Protein AF-A0A9J6QS23-F1 (afdb_monomer)

Organism: NCBI:txid2839743

Nearest PDB structures (foldseek):
  8exq-assembly1_B  TM=5.812E-01  e=2.682E-05  Staphylococcus aureus
  8ext-assembly1_A  TM=5.933E-01  e=2.752E-04  Staphylococcus aureus
  8exs-assembly1_A  TM=5.656E-01  e=2.663E-03  Staphylococcus aureus

pLDDT: mean 78.43, std 12.6, range [36.84, 95.31]

Foldseek 3Di:
DPLVVLVVVLLVVVVVVVVVVVVVVVCVVVPPDDDPPPPPVQPAPPDDPVVVVVVLVVVLVCLCVPPNPVSNVVSVVLVVVLVVVLVVQVVVLVVCVVVCVVPDPVVVSVVSVCVSVSVCVRVSNVVDPPPPDPDDDDDPPVNVVVVVVVVVVVVCCVVVVLVVQLVVVVCVQVVQKAADPPPVLVVLLVVLCVVSVPDFDAGEIEGQVDDAWDWADDDSVGIYIYDYPDDDDPVRSNVSSNVRVSCVSRVVRVVVSD

Mean predicted aligned error: 11.47 Å

Structure (mmCIF, N/CA/C/O backbone):
data_AF-A0A9J6QS23-F1
#
_entry.id   AF-A0A9J6QS23-F1
#
loop_
_atom_site.group_PDB
_atom_site.id
_atom_site.type_symbol
_atom_site.label_atom_id
_atom_site.label_alt_id
_atom_site.label_comp_id
_atom_site.label_asym_id
_atom_site.label_entity_id
_atom_site.label_seq_id
_atom_site.pdbx_PDB_ins_code
_atom_site.Cartn_x
_atom_site.Cartn_y
_atom_site.Cartn_z
_atom_site.occupancy
_atom_site.B_iso_or_equiv
_atom_site.auth_seq_id
_atom_site.auth_comp_id
_atom_site.auth_asym_id
_atom_site.auth_atom_id
_atom_site.pdbx_PDB_model_num
ATOM 1 N N . MET A 1 1 ? 35.403 -11.563 -9.222 1.00 52.84 1 MET A N 1
ATOM 2 C CA . MET A 1 1 ? 34.277 -12.441 -9.614 1.00 52.84 1 MET A CA 1
ATOM 3 C C . MET A 1 1 ? 33.795 -11.960 -10.972 1.00 52.84 1 MET A C 1
ATOM 5 O O . MET A 1 1 ? 33.586 -10.762 -11.104 1.00 52.84 1 MET A O 1
ATOM 9 N N . THR A 1 2 ? 33.721 -12.812 -11.997 1.00 69.56 2 THR A N 1
ATOM 10 C CA . THR A 1 2 ? 33.213 -12.387 -13.316 1.00 69.56 2 THR A CA 1
ATOM 11 C C . THR A 1 2 ? 31.760 -11.920 -13.178 1.00 69.56 2 THR A C 1
ATOM 13 O O . THR A 1 2 ? 31.035 -12.447 -12.331 1.00 69.56 2 THR A O 1
ATOM 16 N N . MET A 1 3 ? 31.318 -10.947 -13.988 1.00 64.69 3 MET A N 1
ATOM 17 C CA . MET A 1 3 ? 29.934 -10.436 -13.957 1.00 64.69 3 MET A CA 1
ATOM 18 C C . MET A 1 3 ? 28.918 -11.583 -13.994 1.00 64.69 3 MET A C 1
ATOM 20 O O . MET A 1 3 ? 27.982 -11.607 -13.202 1.00 64.69 3 MET A O 1
ATOM 24 N N . MET A 1 4 ? 29.175 -12.610 -14.810 1.00 67.06 4 MET A N 1
ATOM 25 C CA . MET A 1 4 ? 28.355 -13.821 -14.889 1.00 67.06 4 MET A CA 1
ATOM 26 C C . MET A 1 4 ? 28.306 -14.621 -13.575 1.00 67.06 4 MET A C 1
ATOM 28 O O . MET A 1 4 ? 27.232 -15.062 -13.174 1.00 67.06 4 MET A O 1
ATOM 32 N N . GLY A 1 5 ? 29.428 -14.754 -12.859 1.00 73.69 5 GLY A N 1
ATOM 33 C CA . GLY A 1 5 ? 29.467 -15.400 -11.543 1.00 73.69 5 GLY A CA 1
ATOM 34 C C . GLY A 1 5 ? 28.663 -14.641 -10.482 1.00 73.69 5 GLY A C 1
ATOM 35 O O . GLY A 1 5 ? 27.974 -15.258 -9.675 1.00 73.69 5 GLY A O 1
ATOM 36 N N . LEU A 1 6 ? 28.679 -13.303 -10.524 1.00 73.62 6 LEU A N 1
ATOM 37 C CA . LEU A 1 6 ? 27.859 -12.464 -9.642 1.00 73.62 6 LEU A CA 1
ATOM 38 C C . LEU A 1 6 ? 26.364 -12.576 -9.968 1.00 73.62 6 LEU A C 1
ATOM 40 O O . LEU A 1 6 ? 25.553 -12.633 -9.045 1.00 73.62 6 LEU A O 1
ATOM 44 N N . ARG A 1 7 ? 25.995 -12.680 -11.255 1.00 69.75 7 ARG A N 1
ATOM 45 C CA . ARG A 1 7 ? 24.605 -12.936 -11.668 1.00 69.75 7 ARG A CA 1
ATOM 46 C C . ARG A 1 7 ? 24.102 -14.263 -11.107 1.00 69.75 7 ARG A C 1
ATOM 48 O O . ARG A 1 7 ? 23.101 -14.277 -10.402 1.00 69.75 7 ARG A O 1
ATOM 55 N N . ILE A 1 8 ? 24.837 -15.349 -11.355 1.00 77.50 8 ILE A N 1
ATOM 56 C CA . ILE A 1 8 ? 24.471 -16.693 -10.886 1.00 77.50 8 ILE A CA 1
ATOM 57 C C . ILE A 1 8 ? 24.364 -16.721 -9.360 1.00 77.50 8 ILE A C 1
ATOM 59 O O . ILE A 1 8 ? 23.386 -17.245 -8.832 1.00 77.50 8 ILE A O 1
ATOM 63 N N . PHE A 1 9 ? 25.325 -16.117 -8.653 1.00 83.19 9 PHE A N 1
ATOM 64 C CA . PHE A 1 9 ? 25.289 -16.028 -7.196 1.00 83.19 9 PHE A CA 1
ATOM 65 C C . PHE A 1 9 ? 23.999 -15.367 -6.697 1.00 83.19 9 PHE A C 1
ATOM 67 O O . PHE A 1 9 ? 23.289 -15.964 -5.890 1.00 83.19 9 PHE A O 1
ATOM 74 N N . TRP A 1 10 ? 23.660 -14.175 -7.201 1.00 76.94 10 TRP A N 1
ATOM 75 C CA . TRP A 1 10 ? 22.452 -13.463 -6.777 1.00 76.94 10 TRP A CA 1
ATOM 76 C C . TRP A 1 10 ? 21.168 -14.200 -7.157 1.00 76.94 10 TRP A C 1
ATOM 78 O O . TRP A 1 10 ? 20.255 -14.269 -6.336 1.00 76.94 10 TRP A O 1
ATOM 88 N N . SER A 1 11 ? 21.101 -14.804 -8.347 1.00 75.69 11 SER A N 1
ATOM 89 C CA . SER A 1 11 ? 19.943 -15.603 -8.759 1.00 75.69 11 SER A CA 1
ATOM 90 C C . SER A 1 11 ? 19.733 -16.811 -7.839 1.00 75.69 11 SER A C 1
ATOM 92 O O . SER A 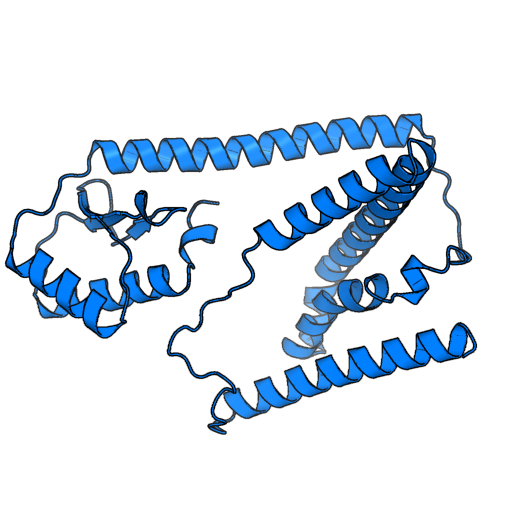1 11 ? 18.615 -17.044 -7.382 1.00 75.69 11 SER A O 1
ATOM 94 N N . VAL A 1 12 ? 20.799 -17.551 -7.508 1.00 82.69 12 VAL A N 1
ATOM 95 C CA . VAL A 1 12 ? 20.723 -18.700 -6.589 1.00 82.69 12 VAL A CA 1
ATOM 96 C C . VAL A 1 12 ? 20.402 -18.246 -5.166 1.00 82.69 12 VAL A C 1
ATOM 98 O O . VAL A 1 12 ? 19.579 -18.875 -4.501 1.00 82.69 12 VAL A O 1
ATOM 101 N N . PHE A 1 13 ? 21.001 -17.150 -4.699 1.00 84.56 13 PHE A N 1
ATOM 102 C CA . PHE A 1 13 ? 20.740 -16.584 -3.376 1.00 84.56 13 PHE A CA 1
ATOM 103 C C . PHE A 1 13 ? 19.263 -16.202 -3.208 1.00 84.56 13 PHE A C 1
ATOM 105 O O . PHE A 1 13 ? 18.601 -16.673 -2.281 1.00 84.56 13 PHE A O 1
ATOM 112 N N . LEU A 1 14 ? 18.715 -15.426 -4.146 1.00 80.38 14 LEU A N 1
ATOM 113 C CA . LEU A 1 14 ? 17.317 -14.998 -4.133 1.00 80.38 14 LEU A CA 1
ATOM 114 C C . LEU A 1 14 ? 16.343 -16.177 -4.277 1.00 80.38 14 LEU A C 1
ATOM 116 O O . LEU A 1 14 ? 15.363 -16.259 -3.533 1.00 80.38 14 LEU A O 1
ATOM 120 N N . ALA A 1 15 ? 16.630 -17.127 -5.174 1.00 81.44 15 ALA A N 1
ATOM 121 C CA . ALA A 1 15 ? 15.825 -18.340 -5.324 1.00 81.44 15 ALA A CA 1
ATOM 122 C C . ALA A 1 15 ? 15.821 -19.181 -4.036 1.00 81.44 15 ALA A C 1
ATOM 124 O O . ALA A 1 15 ? 14.773 -19.681 -3.624 1.00 81.44 15 ALA A O 1
ATOM 125 N N . SER A 1 16 ? 16.968 -19.282 -3.359 1.00 83.38 16 SER A N 1
ATOM 126 C CA . SER A 1 16 ? 17.105 -19.993 -2.083 1.00 83.38 16 SER A CA 1
ATOM 127 C C . SER A 1 16 ? 16.334 -19.298 -0.958 1.00 83.38 16 SER A C 1
ATOM 129 O O . SER A 1 16 ? 15.653 -19.973 -0.185 1.00 83.38 16 SER A O 1
ATOM 131 N N . MET A 1 17 ? 16.372 -17.960 -0.885 1.00 82.19 17 MET A N 1
ATOM 132 C CA . MET A 1 17 ? 15.562 -17.189 0.068 1.00 82.19 17 MET A CA 1
ATOM 133 C C . MET A 1 17 ? 14.062 -17.400 -0.157 1.00 82.19 17 MET A C 1
ATOM 135 O O . MET A 1 17 ? 13.327 -17.624 0.807 1.00 82.19 17 MET A O 1
ATOM 139 N N . LEU A 1 18 ? 13.604 -17.380 -1.412 1.00 80.31 18 LEU A N 1
ATOM 140 C CA . LEU A 1 18 ? 12.197 -17.608 -1.745 1.00 80.31 18 LEU A CA 1
ATOM 141 C C . LEU A 1 18 ? 11.770 -19.044 -1.419 1.00 80.31 18 LEU A C 1
ATOM 143 O O . LEU A 1 18 ? 10.732 -19.245 -0.791 1.00 80.31 18 LEU A O 1
ATOM 147 N N . ALA A 1 19 ? 12.590 -20.040 -1.768 1.00 82.62 19 ALA A N 1
ATOM 148 C CA . ALA A 1 19 ? 12.337 -21.441 -1.436 1.00 82.62 19 ALA A CA 1
ATOM 149 C C . ALA A 1 19 ? 12.299 -21.672 0.084 1.00 82.62 19 ALA A C 1
ATOM 151 O O . ALA A 1 19 ? 11.432 -22.394 0.582 1.00 82.62 19 ALA A O 1
ATOM 152 N N . TYR A 1 20 ? 13.194 -21.025 0.838 1.00 82.56 20 TYR A N 1
ATOM 153 C CA . TYR A 1 20 ? 13.189 -21.058 2.299 1.00 82.56 20 TYR A CA 1
ATOM 154 C C . TYR A 1 20 ? 11.917 -20.427 2.879 1.00 82.56 20 TYR A C 1
ATOM 156 O O . TYR A 1 20 ? 11.250 -21.052 3.707 1.00 82.56 20 TYR A O 1
ATOM 164 N N . GLY A 1 21 ? 11.541 -19.231 2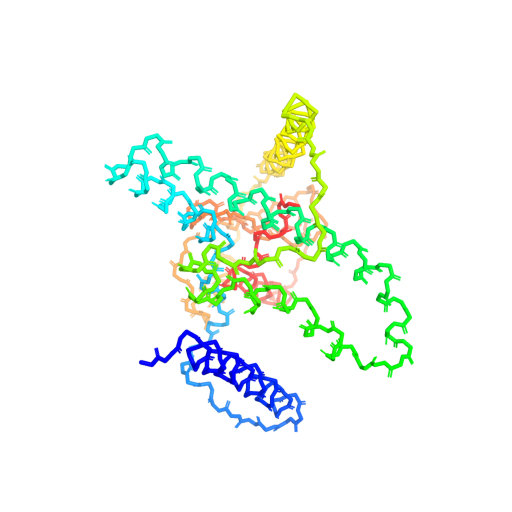.413 1.00 78.56 21 GLY A N 1
ATOM 165 C CA . GLY A 1 21 ? 10.309 -18.552 2.822 1.00 78.56 21 GLY A CA 1
ATOM 166 C C . GLY A 1 21 ? 9.065 -19.395 2.536 1.00 78.56 21 GLY A C 1
ATOM 167 O O . GLY A 1 21 ? 8.216 -19.569 3.410 1.00 78.56 21 GLY A O 1
ATOM 168 N N . PHE A 1 22 ? 9.010 -20.012 1.354 1.00 76.94 22 PHE A N 1
ATOM 169 C CA . PHE A 1 22 ? 7.924 -20.897 0.948 1.00 76.94 22 PHE A CA 1
ATOM 170 C C . PHE A 1 22 ? 7.839 -22.158 1.812 1.00 76.94 22 PHE A C 1
ATOM 172 O O . PHE A 1 22 ? 6.774 -22.491 2.330 1.00 76.94 22 PHE A O 1
ATOM 179 N N . ARG A 1 23 ? 8.969 -22.844 2.030 1.00 79.75 23 ARG A N 1
ATOM 180 C CA . ARG A 1 23 ? 9.031 -24.052 2.867 1.00 79.75 23 ARG A CA 1
ATOM 181 C C . ARG A 1 23 ? 8.637 -23.755 4.310 1.00 79.75 23 ARG A C 1
ATOM 183 O O . ARG A 1 23 ? 7.984 -24.577 4.949 1.00 79.75 23 ARG A O 1
ATOM 190 N N . ARG A 1 24 ? 9.018 -22.582 4.818 1.00 75.25 24 ARG A N 1
ATOM 191 C CA . ARG A 1 24 ? 8.646 -22.117 6.155 1.00 75.25 24 ARG A CA 1
ATOM 192 C C . ARG A 1 24 ? 7.149 -21.815 6.253 1.00 75.25 24 ARG A C 1
ATOM 194 O O . ARG A 1 24 ? 6.516 -22.293 7.186 1.00 75.25 24 ARG A O 1
ATOM 201 N N . SER A 1 25 ? 6.578 -21.091 5.290 1.00 72.81 25 SER A N 1
ATOM 202 C CA . SER A 1 25 ? 5.130 -20.829 5.226 1.00 72.81 25 SER A CA 1
ATOM 203 C C . SER A 1 25 ? 4.323 -22.130 5.132 1.00 72.81 25 SER A C 1
ATOM 205 O O . SER A 1 25 ? 3.392 -22.329 5.909 1.00 72.81 25 SER A O 1
ATOM 207 N N . TRP A 1 26 ? 4.746 -23.070 4.279 1.00 73.81 26 TRP A N 1
ATOM 208 C CA . TRP A 1 26 ? 4.127 -24.394 4.155 1.00 73.81 26 TRP A CA 1
ATOM 209 C C . TRP A 1 26 ? 4.098 -25.149 5.488 1.00 73.81 26 TRP A C 1
ATOM 211 O O . TRP A 1 26 ? 3.083 -25.725 5.870 1.00 73.81 26 TRP A O 1
ATOM 221 N N . ARG A 1 27 ? 5.224 -25.131 6.204 1.00 77.44 27 ARG A N 1
ATOM 222 C CA . ARG A 1 27 ? 5.401 -25.801 7.491 1.00 77.44 27 ARG A CA 1
ATOM 223 C C . ARG A 1 27 ? 4.459 -25.256 8.574 1.00 77.44 27 ARG A C 1
ATOM 225 O O . ARG A 1 27 ? 3.892 -26.046 9.322 1.00 77.44 27 ARG A O 1
ATOM 232 N N . ILE A 1 28 ? 4.279 -23.936 8.626 1.00 72.81 28 ILE A N 1
ATOM 233 C CA . ILE A 1 28 ? 3.390 -23.264 9.588 1.00 72.81 28 ILE A CA 1
ATOM 234 C C . ILE A 1 28 ? 1.927 -23.649 9.337 1.00 72.81 28 ILE A C 1
ATOM 236 O O . ILE A 1 28 ? 1.218 -24.012 10.269 1.00 72.81 28 ILE A O 1
ATOM 240 N N . GLU A 1 29 ? 1.487 -23.636 8.078 1.00 70.44 29 GLU A N 1
ATOM 241 C CA . GLU A 1 29 ? 0.105 -23.982 7.718 1.00 70.44 29 GLU A CA 1
ATOM 242 C C . GLU A 1 29 ? -0.253 -25.449 8.008 1.00 70.44 29 GLU A C 1
ATOM 244 O O . GLU A 1 29 ? -1.414 -25.756 8.253 1.00 70.44 29 GLU A O 1
ATOM 249 N N . HIS A 1 30 ? 0.734 -26.353 8.025 1.00 78.56 30 HIS A N 1
ATOM 250 C CA . HIS A 1 30 ? 0.547 -27.776 8.347 1.00 78.56 30 HIS A CA 1
ATOM 251 C C . HIS A 1 30 ? 0.778 -28.089 9.836 1.00 78.56 30 HIS A C 1
ATOM 253 O O . HIS A 1 30 ? 1.102 -29.220 10.197 1.00 78.56 30 HIS A O 1
ATOM 259 N N . GLY A 1 31 ? 0.617 -27.090 10.710 1.00 69.38 31 GLY A N 1
ATOM 260 C CA . GLY A 1 31 ? 0.525 -27.290 12.157 1.00 69.38 31 GLY A CA 1
ATOM 261 C C . GLY A 1 31 ? 1.858 -27.414 12.895 1.00 69.38 31 GLY A C 1
ATOM 262 O O . GLY A 1 31 ? 1.857 -27.735 14.081 1.00 69.38 31 GLY A O 1
ATOM 263 N N . GLN A 1 32 ? 3.000 -27.145 12.250 1.00 68.25 32 GLN A N 1
ATOM 264 C CA . GLN A 1 32 ? 4.265 -27.051 12.981 1.00 68.25 32 GLN A CA 1
ATOM 265 C C . GLN A 1 32 ? 4.389 -25.664 13.626 1.00 68.25 32 GLN A C 1
ATOM 267 O O . GLN A 1 32 ? 4.690 -24.668 12.964 1.00 68.25 32 GLN A O 1
ATOM 272 N N . THR A 1 33 ? 4.178 -25.610 14.941 1.00 54.59 33 THR A N 1
ATOM 273 C CA . THR A 1 33 ? 4.413 -24.439 15.791 1.00 54.59 33 THR A CA 1
ATOM 274 C C . THR A 1 33 ? 5.908 -24.158 15.885 1.00 54.59 33 THR A C 1
ATOM 276 O O . THR A 1 33 ? 6.623 -24.670 16.744 1.00 54.59 33 THR A O 1
ATOM 279 N N . GLN A 1 34 ? 6.410 -23.323 14.981 1.00 54.00 34 GLN A N 1
ATOM 280 C CA . GLN A 1 34 ? 7.750 -22.770 15.102 1.00 54.00 34 GLN A CA 1
ATOM 281 C C . GLN A 1 34 ? 7.638 -21.369 15.703 1.00 54.00 34 GLN A C 1
ATOM 283 O O . GLN A 1 34 ? 7.035 -20.490 15.090 1.00 54.00 34 GLN A O 1
ATOM 288 N N . LYS A 1 35 ? 8.216 -21.169 16.899 1.00 48.78 35 LYS A N 1
ATOM 289 C CA . LYS A 1 35 ? 8.344 -19.843 17.525 1.00 48.78 35 LYS A CA 1
ATOM 290 C C . LYS A 1 35 ? 8.910 -18.865 16.496 1.00 48.78 35 LYS A C 1
ATOM 292 O O . LYS A 1 35 ? 9.968 -19.127 15.912 1.00 48.78 35 LYS A O 1
ATOM 297 N N . LEU A 1 36 ? 8.198 -17.765 16.249 1.00 52.81 36 LEU A N 1
ATOM 298 C CA . LEU A 1 36 ? 8.736 -16.654 15.476 1.00 52.81 36 LEU A CA 1
ATOM 299 C C . LEU A 1 36 ? 10.050 -16.217 16.141 1.00 52.81 36 LEU A C 1
ATOM 301 O O . LEU A 1 36 ? 10.106 -16.005 17.351 1.00 52.81 36 LEU A O 1
ATOM 305 N N . ILE A 1 37 ? 11.116 -16.058 15.356 1.00 42.06 37 ILE A N 1
ATOM 306 C CA . ILE A 1 37 ? 12.208 -15.174 15.770 1.00 42.06 37 ILE A CA 1
ATOM 307 C C . ILE A 1 37 ? 11.566 -13.788 15.874 1.00 42.06 37 ILE A C 1
ATOM 309 O O . ILE A 1 37 ? 11.201 -13.220 14.847 1.00 42.06 37 ILE A O 1
ATOM 313 N N . GLY A 1 38 ? 11.354 -13.316 17.104 1.00 46.19 38 GLY A N 1
ATOM 314 C CA . GLY A 1 38 ? 10.620 -12.081 17.383 1.00 46.19 38 GLY A CA 1
ATOM 315 C C . GLY A 1 38 ? 9.103 -12.257 17.455 1.00 46.19 38 GLY A C 1
ATOM 316 O O . GLY A 1 38 ? 8.386 -11.471 16.848 1.00 46.19 38 GLY A O 1
ATOM 317 N N . ASP A 1 39 ? 8.612 -13.271 18.175 1.00 41.09 39 ASP A N 1
ATOM 318 C CA . ASP A 1 39 ? 7.211 -13.351 18.621 1.00 41.09 39 ASP A CA 1
ATOM 319 C C . ASP A 1 39 ? 6.921 -12.240 19.647 1.00 41.09 39 ASP A C 1
ATOM 321 O O . ASP A 1 39 ? 6.803 -12.453 20.850 1.00 41.09 39 ASP A O 1
ATOM 325 N N . THR A 1 40 ? 6.934 -10.998 19.178 1.00 46.44 40 THR A N 1
ATOM 326 C CA . THR A 1 40 ? 6.112 -9.957 19.773 1.00 46.44 40 THR A CA 1
ATOM 327 C C . THR A 1 40 ? 4.711 -10.184 19.223 1.00 46.44 40 THR A C 1
ATOM 329 O O . THR A 1 40 ? 4.578 -10.272 18.004 1.00 46.44 40 THR A O 1
ATOM 332 N N . ASP A 1 41 ? 3.682 -10.208 20.078 1.00 46.28 41 ASP A N 1
ATOM 333 C CA . ASP A 1 41 ? 2.235 -10.300 19.747 1.00 46.28 41 ASP A CA 1
ATOM 334 C C . ASP A 1 41 ? 1.736 -9.288 18.682 1.00 46.28 41 ASP A C 1
ATOM 336 O O . ASP A 1 41 ? 0.570 -9.239 18.292 1.00 46.28 41 ASP A O 1
ATOM 340 N N . GLU A 1 42 ? 2.636 -8.451 18.192 1.00 46.50 42 GLU A N 1
ATOM 341 C CA . GLU A 1 42 ? 2.498 -7.509 17.112 1.00 46.50 42 GLU A CA 1
ATOM 342 C C . GLU A 1 42 ? 2.822 -8.187 15.774 1.00 46.50 42 GLU A C 1
ATOM 344 O O . GLU A 1 42 ? 3.927 -8.071 15.243 1.00 46.50 42 GLU A O 1
ATOM 349 N N . ALA A 1 43 ? 1.821 -8.823 15.157 1.00 47.22 43 ALA A N 1
ATOM 350 C CA . ALA A 1 43 ? 1.814 -9.090 13.713 1.00 47.22 43 ALA A CA 1
ATOM 351 C C . ALA A 1 43 ? 1.685 -7.767 12.925 1.00 47.22 43 ALA A C 1
ATOM 353 O O . ALA A 1 43 ? 0.760 -7.561 12.143 1.00 47.22 43 ALA A O 1
ATOM 354 N N . VAL A 1 44 ? 2.575 -6.817 13.204 1.00 50.53 44 VAL A N 1
ATOM 355 C CA . VAL A 1 44 ? 2.621 -5.494 12.601 1.00 50.53 44 VAL A CA 1
ATOM 356 C C . VAL A 1 44 ? 3.510 -5.600 11.379 1.00 50.53 44 VAL A C 1
ATOM 358 O O . VAL A 1 44 ? 4.708 -5.869 11.475 1.00 50.53 44 VAL A O 1
ATOM 361 N N . VAL A 1 45 ? 2.933 -5.365 10.204 1.00 53.25 45 VAL A N 1
ATOM 362 C CA . VAL A 1 45 ? 3.724 -5.154 8.994 1.00 53.25 45 VAL A CA 1
ATOM 363 C C . VAL A 1 45 ? 4.427 -3.803 9.155 1.00 53.25 45 VAL A C 1
ATOM 365 O O . VAL A 1 45 ? 3.858 -2.741 8.918 1.00 53.25 45 VAL A O 1
ATOM 368 N N . TRP A 1 46 ? 5.675 -3.835 9.630 1.00 50.16 46 TRP A N 1
ATOM 369 C CA . TRP A 1 46 ? 6.492 -2.637 9.868 1.00 50.16 46 TRP A CA 1
ATOM 370 C C . TRP A 1 46 ? 6.798 -1.855 8.586 1.00 50.16 46 TRP A C 1
ATOM 372 O O . TRP A 1 46 ? 7.084 -0.656 8.637 1.00 50.16 46 TRP A O 1
ATOM 382 N N . ILE A 1 47 ? 6.702 -2.516 7.432 1.00 57.12 47 ILE A N 1
ATOM 383 C CA . ILE A 1 47 ? 6.933 -1.901 6.132 1.00 57.12 47 ILE A CA 1
ATOM 384 C C . ILE A 1 47 ? 5.655 -1.181 5.708 1.00 57.12 47 ILE A C 1
ATOM 386 O O . ILE A 1 47 ? 4.750 -1.758 5.113 1.00 57.12 47 ILE A O 1
ATOM 390 N N . THR A 1 48 ? 5.585 0.108 6.035 1.00 60.66 48 THR A N 1
ATOM 391 C CA . THR A 1 48 ? 4.509 0.970 5.535 1.00 60.66 48 THR A CA 1
ATOM 392 C C . THR A 1 48 ? 4.620 1.027 4.005 1.00 60.66 48 THR A C 1
ATOM 394 O O . THR A 1 48 ? 5.737 1.210 3.514 1.00 60.66 48 THR A O 1
ATOM 397 N N . PRO A 1 49 ? 3.518 0.947 3.234 1.00 65.12 49 PRO A N 1
ATOM 398 C CA . PRO A 1 49 ? 3.558 1.068 1.769 1.00 65.12 49 PRO A CA 1
ATOM 399 C C . PRO A 1 49 ? 4.286 2.327 1.261 1.00 65.12 49 PRO A C 1
ATOM 401 O O . PRO A 1 49 ? 4.806 2.348 0.152 1.00 65.12 49 PRO A O 1
ATOM 404 N N . LEU A 1 50 ? 4.387 3.359 2.108 1.00 67.94 50 LEU A N 1
ATOM 405 C CA . LEU A 1 50 ? 5.119 4.605 1.872 1.00 67.94 50 LEU A CA 1
ATOM 406 C C . LEU A 1 50 ? 6.650 4.467 1.858 1.00 67.94 50 LEU A C 1
ATOM 408 O O . LEU A 1 50 ? 7.325 5.373 1.382 1.00 67.94 50 LEU A O 1
ATOM 412 N N . ILE A 1 51 ? 7.228 3.372 2.358 1.00 72.81 51 ILE A N 1
ATOM 413 C CA . ILE A 1 51 ? 8.689 3.198 2.365 1.00 72.81 51 ILE A CA 1
ATOM 414 C C . ILE A 1 51 ? 9.235 3.155 0.938 1.00 72.81 51 ILE A C 1
ATOM 416 O O . ILE A 1 51 ? 10.242 3.795 0.654 1.00 72.81 51 ILE A O 1
ATOM 420 N N . PHE A 1 52 ? 8.550 2.461 0.029 1.00 72.50 52 PHE A N 1
ATOM 421 C CA . PHE A 1 52 ? 8.966 2.372 -1.366 1.00 72.50 52 PHE A CA 1
ATOM 422 C C . PHE A 1 52 ? 9.048 3.746 -2.062 1.00 72.50 52 PHE A C 1
ATOM 424 O O . PHE A 1 52 ? 10.137 4.087 -2.525 1.00 72.50 52 PHE A O 1
ATOM 431 N N . PRO A 1 53 ? 7.988 4.584 -2.097 1.00 75.06 53 PRO A N 1
ATOM 432 C CA . PRO A 1 53 ? 8.086 5.905 -2.713 1.00 75.06 53 PRO A CA 1
ATOM 433 C C . PRO A 1 53 ? 9.096 6.810 -1.998 1.00 75.06 53 PRO A C 1
ATOM 435 O O . PRO A 1 53 ? 9.771 7.588 -2.663 1.00 75.06 53 PRO A O 1
ATOM 438 N N . MET A 1 54 ? 9.275 6.682 -0.676 1.00 77.12 54 MET A N 1
ATOM 439 C CA . MET A 1 54 ? 10.331 7.418 0.031 1.00 77.12 54 MET A CA 1
ATOM 440 C C . MET A 1 54 ? 11.732 7.011 -0.438 1.00 77.12 54 MET A C 1
ATOM 442 O O . MET A 1 54 ? 12.550 7.887 -0.694 1.00 77.12 54 MET A O 1
ATOM 446 N N . ILE A 1 55 ? 12.009 5.713 -0.597 1.00 79.19 55 ILE A N 1
ATOM 447 C CA . ILE A 1 55 ? 13.296 5.226 -1.120 1.00 79.19 55 ILE A CA 1
ATOM 448 C C . ILE A 1 55 ? 13.529 5.747 -2.541 1.00 79.19 55 ILE A C 1
ATOM 450 O O . ILE A 1 55 ? 14.611 6.248 -2.826 1.00 79.19 55 ILE A O 1
ATOM 454 N N . VAL A 1 56 ? 12.516 5.690 -3.410 1.00 81.50 56 VAL A N 1
ATOM 455 C CA . VAL A 1 56 ? 12.603 6.210 -4.786 1.00 81.50 56 VAL A CA 1
ATOM 456 C C . VAL A 1 56 ? 12.938 7.706 -4.792 1.00 81.50 56 VAL A C 1
ATOM 458 O O . VAL A 1 56 ? 13.820 8.126 -5.536 1.00 81.50 56 VAL A O 1
ATOM 461 N N . VAL A 1 57 ? 12.290 8.505 -3.935 1.00 84.25 57 VAL A N 1
ATOM 462 C CA . VAL A 1 57 ? 12.580 9.944 -3.796 1.00 84.25 57 VAL A CA 1
ATOM 463 C C . VAL A 1 57 ? 13.992 10.183 -3.260 1.00 84.25 57 VAL A C 1
ATOM 465 O O . VAL A 1 57 ? 14.685 11.060 -3.764 1.00 84.25 57 VAL A O 1
ATOM 468 N N . ILE A 1 58 ? 14.440 9.411 -2.268 1.00 84.94 58 ILE A N 1
ATOM 469 C CA . ILE A 1 58 ? 15.795 9.532 -1.710 1.00 84.94 58 ILE A CA 1
ATOM 470 C C . ILE A 1 58 ? 16.849 9.227 -2.777 1.00 84.94 58 ILE A C 1
ATOM 472 O O . ILE A 1 58 ? 17.797 9.995 -2.907 1.00 84.94 58 ILE A O 1
ATOM 476 N N . ILE A 1 59 ? 16.672 8.152 -3.552 1.00 81.25 59 ILE A N 1
ATOM 477 C CA . ILE A 1 59 ? 17.575 7.796 -4.658 1.00 81.25 59 ILE A CA 1
ATOM 478 C C . ILE A 1 59 ? 17.589 8.918 -5.699 1.00 81.25 59 ILE A C 1
ATOM 480 O O . ILE A 1 59 ? 18.655 9.419 -6.033 1.00 81.25 59 ILE A O 1
ATOM 484 N N . PHE A 1 60 ? 16.415 9.395 -6.122 1.00 82.56 60 PHE A N 1
ATOM 485 C CA . PHE A 1 60 ? 16.306 10.498 -7.078 1.00 82.56 60 PHE A CA 1
ATOM 486 C C . PHE A 1 60 ? 17.029 11.771 -6.603 1.00 82.56 60 PHE A C 1
ATOM 488 O O . PHE A 1 60 ? 17.739 12.414 -7.376 1.00 82.56 60 PHE A O 1
ATOM 495 N N . LEU A 1 61 ? 16.868 12.143 -5.328 1.00 84.62 61 LEU A N 1
ATOM 496 C CA . LEU A 1 61 ? 17.548 13.302 -4.746 1.00 84.62 61 LEU A CA 1
ATOM 497 C C . LEU A 1 61 ? 19.062 13.085 -4.633 1.00 84.62 61 LEU A C 1
ATOM 499 O O . LEU A 1 61 ? 19.822 14.019 -4.875 1.00 84.62 61 LEU A O 1
ATOM 503 N N . ALA A 1 62 ? 19.505 11.877 -4.282 1.00 82.25 62 ALA A N 1
ATOM 504 C CA . ALA A 1 62 ? 20.922 11.539 -4.220 1.00 82.25 62 ALA A CA 1
ATOM 505 C C . ALA A 1 62 ? 21.579 11.631 -5.606 1.00 82.25 62 ALA A C 1
ATOM 507 O O . ALA A 1 62 ? 22.609 12.290 -5.737 1.00 82.25 62 ALA A O 1
ATOM 508 N N . ASP A 1 63 ? 20.945 11.066 -6.637 1.00 79.50 63 ASP A N 1
ATOM 509 C CA . ASP A 1 63 ? 21.412 11.135 -8.028 1.00 79.50 63 ASP A CA 1
ATOM 510 C C . ASP A 1 63 ? 21.471 12.590 -8.520 1.00 79.50 63 ASP A C 1
ATOM 512 O O . ASP A 1 63 ? 22.447 13.008 -9.148 1.00 79.50 63 ASP A O 1
ATOM 516 N N . PHE A 1 64 ? 20.465 13.402 -8.166 1.00 80.94 64 PHE A N 1
ATOM 517 C CA . PHE A 1 64 ? 20.438 14.830 -8.483 1.00 80.94 64 PHE A CA 1
ATOM 518 C C . PHE A 1 64 ? 21.606 15.599 -7.851 1.00 80.94 64 PHE A C 1
ATOM 520 O O . PHE A 1 64 ? 22.259 16.392 -8.531 1.00 80.94 64 PHE A O 1
ATOM 527 N N . ILE A 1 65 ? 21.867 15.369 -6.561 1.00 84.81 65 ILE A N 1
ATOM 528 C CA . ILE A 1 65 ? 22.892 16.090 -5.794 1.00 84.81 65 IL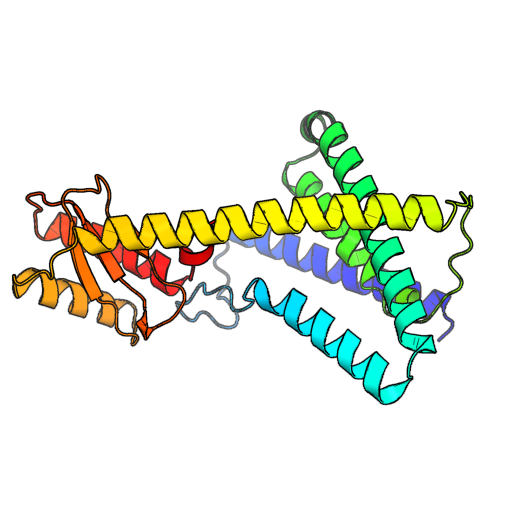E A CA 1
ATOM 529 C C . ILE A 1 65 ? 24.306 15.651 -6.195 1.00 84.81 65 ILE A C 1
ATOM 531 O O . ILE A 1 65 ? 25.199 16.492 -6.277 1.00 84.81 65 ILE A O 1
ATOM 535 N N . LEU A 1 66 ? 24.523 14.353 -6.432 1.00 81.56 66 LEU A N 1
ATOM 536 C CA . LEU A 1 66 ? 25.854 13.784 -6.665 1.00 81.56 66 LEU A CA 1
ATOM 537 C C . LEU A 1 66 ? 26.289 13.815 -8.137 1.00 81.56 66 LEU A C 1
ATOM 539 O O . LEU A 1 66 ? 27.482 13.950 -8.399 1.00 81.56 66 LEU A O 1
ATOM 543 N N . GLY A 1 67 ? 25.357 13.689 -9.090 1.00 73.25 67 GLY A N 1
ATOM 544 C CA . GLY A 1 67 ? 25.684 13.488 -10.509 1.00 73.25 67 GLY A CA 1
ATOM 545 C C . GLY A 1 67 ? 25.023 14.451 -11.502 1.00 73.25 67 GLY A C 1
ATOM 546 O O . GLY A 1 67 ? 25.301 14.398 -12.702 1.00 73.25 67 GLY A O 1
ATOM 547 N N . GLY A 1 68 ? 24.176 15.373 -11.033 1.00 78.00 68 GLY A N 1
ATOM 548 C CA . GLY A 1 68 ? 23.573 16.417 -11.864 1.00 78.00 68 GLY A CA 1
ATOM 549 C C . GLY A 1 68 ? 22.587 15.899 -12.925 1.00 78.00 68 GLY A C 1
ATOM 550 O O . GLY A 1 68 ? 21.975 14.843 -12.797 1.00 78.00 68 GLY A O 1
ATOM 551 N N . VAL A 1 69 ? 22.386 16.671 -14.002 1.00 75.75 69 VAL A N 1
ATOM 552 C CA . VAL A 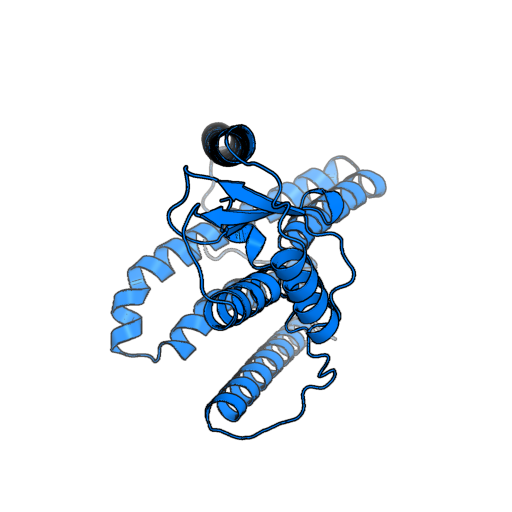1 69 ? 21.307 16.433 -14.993 1.00 75.75 69 VAL A CA 1
ATOM 553 C C . VAL A 1 69 ? 21.495 15.139 -15.807 1.00 75.75 69 VAL A C 1
ATOM 555 O O . VAL A 1 69 ? 20.521 14.596 -16.330 1.00 75.75 69 VAL A O 1
ATOM 558 N N . GLY A 1 70 ? 22.729 14.639 -15.932 1.00 75.50 70 GLY A N 1
ATOM 559 C CA . GLY A 1 70 ? 23.038 13.398 -16.652 1.00 75.50 70 GLY A CA 1
ATOM 560 C C . GLY A 1 70 ? 22.466 12.161 -15.959 1.00 75.50 70 GLY A C 1
ATOM 561 O O . GLY A 1 70 ? 21.735 11.394 -16.589 1.00 75.50 70 GLY A O 1
ATOM 562 N N . GLU A 1 71 ? 22.707 12.031 -14.654 1.00 75.69 71 GLU A N 1
ATOM 563 C CA . GLU A 1 71 ? 22.206 10.911 -13.849 1.00 75.69 71 GLU A CA 1
ATOM 564 C C . GLU A 1 71 ? 20.675 10.912 -13.748 1.00 75.69 71 GLU A C 1
ATOM 566 O O . GLU A 1 71 ? 20.052 9.857 -13.832 1.00 75.69 71 GLU A O 1
ATOM 571 N N . ILE A 1 72 ? 20.028 12.088 -13.719 1.00 76.56 72 ILE A N 1
ATOM 572 C CA . ILE A 1 72 ? 18.554 12.172 -13.778 1.00 76.56 72 ILE A CA 1
ATOM 573 C C . ILE A 1 72 ? 18.011 11.496 -15.040 1.00 76.56 72 ILE A C 1
ATOM 575 O O . ILE A 1 72 ? 17.003 10.791 -14.985 1.00 76.56 72 ILE A O 1
ATOM 579 N N . LYS A 1 73 ? 18.649 11.711 -16.198 1.00 76.94 73 LYS A N 1
ATOM 580 C CA . LYS A 1 73 ? 18.200 11.091 -17.454 1.00 76.94 73 LYS A CA 1
ATOM 581 C C . LYS A 1 73 ? 18.350 9.574 -17.399 1.00 76.94 73 LYS A C 1
ATOM 583 O O . LYS A 1 73 ? 17.478 8.870 -17.904 1.00 76.94 73 LYS A O 1
ATOM 588 N N . GLN A 1 74 ? 19.423 9.079 -16.786 1.00 75.00 74 GLN A N 1
ATOM 589 C CA . GLN A 1 74 ? 19.653 7.649 -16.605 1.00 75.00 74 GLN A CA 1
ATOM 590 C C . GLN A 1 74 ? 18.634 7.030 -15.645 1.00 75.00 74 GLN A C 1
ATOM 592 O O . GLN A 1 74 ? 18.025 6.016 -15.986 1.00 75.00 74 GLN A O 1
ATOM 597 N N . PHE A 1 75 ? 18.371 7.682 -14.513 1.00 77.69 75 PHE A N 1
ATOM 598 C CA . PHE A 1 75 ? 17.323 7.290 -13.576 1.00 77.69 75 PHE A CA 1
ATOM 599 C C . PHE A 1 75 ? 15.949 7.250 -14.256 1.00 77.69 75 PHE A C 1
ATOM 601 O O . PHE A 1 75 ? 15.234 6.257 -14.155 1.00 77.69 75 PHE A O 1
ATOM 608 N N . MET A 1 76 ? 15.585 8.298 -15.005 1.00 77.88 76 MET A N 1
ATOM 609 C CA . MET A 1 76 ? 14.296 8.368 -15.704 1.00 77.88 76 MET A CA 1
ATOM 610 C C . MET A 1 76 ? 14.163 7.285 -16.772 1.00 77.88 76 MET A C 1
ATOM 612 O O . MET A 1 76 ? 13.104 6.673 -16.892 1.00 77.88 76 MET A O 1
ATOM 616 N N . ARG A 1 77 ? 15.238 7.003 -17.518 1.00 77.00 77 ARG A N 1
ATOM 617 C CA . ARG A 1 77 ? 15.269 5.902 -18.484 1.00 77.00 77 ARG A CA 1
ATOM 618 C C . ARG A 1 77 ? 15.033 4.560 -17.793 1.00 77.00 77 ARG A C 1
ATOM 620 O O . ARG A 1 77 ? 14.147 3.822 -18.209 1.00 77.00 77 ARG A O 1
ATOM 627 N N . LEU A 1 78 ? 15.758 4.286 -16.708 1.00 76.62 78 LEU A N 1
ATOM 628 C CA . LEU A 1 78 ? 15.594 3.064 -15.921 1.00 76.62 78 LEU A CA 1
ATOM 629 C C . LEU A 1 78 ? 14.171 2.943 -15.354 1.00 76.62 78 LEU A C 1
ATOM 631 O O . LEU A 1 78 ? 13.565 1.878 -15.435 1.00 76.62 78 LEU A O 1
ATOM 635 N N . ALA A 1 79 ? 13.615 4.029 -14.815 1.00 78.62 79 ALA A N 1
ATOM 636 C CA . ALA A 1 79 ? 12.265 4.050 -14.264 1.00 78.62 79 ALA A CA 1
ATOM 637 C C . ALA A 1 79 ? 11.203 3.746 -15.332 1.00 78.62 79 ALA A C 1
ATOM 639 O O . ALA A 1 79 ? 10.304 2.944 -15.081 1.00 78.62 79 ALA A O 1
ATOM 640 N N . VAL A 1 80 ? 11.322 4.336 -16.527 1.00 78.38 80 VAL A N 1
ATOM 641 C CA . VAL A 1 80 ? 10.423 4.067 -17.660 1.00 78.38 80 VAL A CA 1
ATOM 642 C C . VAL A 1 80 ? 10.565 2.624 -18.145 1.00 78.38 80 VAL A C 1
ATOM 644 O O . VAL A 1 80 ? 9.551 1.949 -18.325 1.00 78.38 80 VAL A O 1
ATOM 647 N N . ASP A 1 81 ? 11.794 2.123 -18.294 1.00 76.75 81 ASP A N 1
ATOM 648 C CA . ASP A 1 81 ? 12.057 0.749 -18.736 1.00 76.75 81 ASP A CA 1
ATOM 649 C C . ASP A 1 81 ? 11.465 -0.273 -17.752 1.00 76.75 81 ASP A C 1
ATOM 651 O O . ASP A 1 81 ? 10.778 -1.213 -18.166 1.00 76.75 81 ASP A O 1
ATOM 655 N N . ILE A 1 82 ? 11.653 -0.062 -16.442 1.00 79.12 82 ILE A N 1
ATOM 656 C CA . ILE A 1 82 ? 11.043 -0.888 -15.391 1.00 79.12 82 ILE A CA 1
ATOM 657 C C . ILE A 1 82 ? 9.520 -0.774 -15.448 1.00 79.12 82 ILE A C 1
ATOM 659 O O . ILE A 1 82 ? 8.837 -1.796 -15.452 1.00 79.12 82 ILE A O 1
ATOM 663 N N . PHE A 1 83 ? 8.970 0.440 -15.516 1.00 82.81 83 PHE A N 1
ATOM 664 C CA . PHE A 1 83 ? 7.524 0.665 -15.522 1.00 82.81 83 PHE A CA 1
ATOM 665 C C . PHE A 1 83 ? 6.832 -0.040 -16.694 1.00 82.81 83 PHE A C 1
ATOM 667 O O . PHE A 1 83 ? 5.843 -0.751 -16.491 1.00 82.81 83 PHE A O 1
ATOM 674 N N . ILE A 1 84 ? 7.364 0.107 -17.911 1.00 80.50 84 ILE A N 1
ATOM 675 C CA . ILE A 1 84 ? 6.823 -0.544 -19.109 1.00 80.50 84 ILE A CA 1
ATOM 676 C C . ILE A 1 84 ? 6.957 -2.062 -18.982 1.00 80.50 84 ILE A C 1
ATOM 678 O O . ILE A 1 84 ? 5.975 -2.778 -19.179 1.00 80.50 84 ILE A O 1
ATOM 682 N N . SER A 1 85 ? 8.134 -2.558 -18.592 1.00 81.19 85 SER A N 1
ATOM 683 C CA . SER A 1 85 ? 8.381 -3.998 -18.450 1.00 81.19 85 SER A CA 1
ATOM 684 C C . SER A 1 85 ? 7.447 -4.645 -17.425 1.00 81.19 85 SER A C 1
ATOM 686 O O . SER A 1 85 ? 6.865 -5.695 -17.694 1.00 81.19 85 SER A O 1
ATOM 688 N N . MET A 1 86 ? 7.251 -3.997 -16.273 1.00 84.31 86 MET A N 1
ATOM 689 C CA . MET A 1 86 ? 6.316 -4.433 -15.231 1.00 84.31 86 MET A CA 1
ATOM 690 C C . MET A 1 86 ? 4.882 -4.442 -15.748 1.00 84.31 86 MET A C 1
ATOM 692 O O . MET A 1 86 ? 4.177 -5.435 -15.586 1.00 84.31 86 MET A O 1
ATOM 696 N N . SER A 1 87 ? 4.457 -3.357 -16.398 1.00 86.81 87 SER A N 1
ATOM 697 C CA . SER A 1 87 ? 3.091 -3.217 -16.909 1.00 86.81 87 SER A CA 1
ATOM 698 C C . SER A 1 87 ? 2.762 -4.304 -17.930 1.00 86.81 87 SER A C 1
ATOM 700 O O . SER A 1 87 ? 1.731 -4.964 -17.821 1.00 86.81 87 SER A O 1
ATOM 702 N N . VAL A 1 88 ? 3.670 -4.549 -18.880 1.00 87.75 88 VAL A N 1
ATOM 703 C CA . VAL A 1 88 ? 3.527 -5.610 -19.885 1.00 87.75 88 VAL A CA 1
ATOM 704 C C . VAL A 1 88 ? 3.503 -6.987 -19.219 1.00 87.75 88 VAL A C 1
ATOM 706 O O . VAL A 1 88 ? 2.609 -7.786 -19.502 1.00 87.75 88 VAL A O 1
ATOM 709 N N . TYR A 1 89 ? 4.437 -7.259 -18.301 1.00 90.19 89 TYR A N 1
ATOM 710 C CA . TYR A 1 89 ? 4.489 -8.527 -17.573 1.00 90.19 89 TYR A CA 1
ATOM 711 C C . TYR A 1 89 ? 3.180 -8.815 -16.830 1.00 90.19 89 TYR A C 1
ATOM 713 O O . TYR A 1 89 ? 2.601 -9.888 -16.999 1.00 90.19 89 TYR A O 1
ATOM 721 N N . PHE A 1 90 ? 2.687 -7.860 -16.034 1.00 91.94 90 PHE A N 1
ATOM 722 C CA . PHE A 1 90 ? 1.474 -8.048 -15.242 1.00 91.94 90 PHE A CA 1
ATOM 723 C C . PHE A 1 90 ? 0.217 -8.133 -16.106 1.00 91.94 90 PHE A C 1
ATOM 725 O O . PHE A 1 90 ? -0.655 -8.943 -15.801 1.00 91.94 90 PHE A O 1
ATOM 732 N N . PHE A 1 91 ? 0.138 -7.382 -17.208 1.00 93.25 91 PHE A N 1
ATOM 733 C CA . PHE A 1 91 ? -0.963 -7.495 -18.165 1.00 93.25 91 PHE A CA 1
ATOM 734 C C . PHE A 1 91 ? -1.084 -8.922 -18.720 1.00 93.25 91 PHE A C 1
ATOM 736 O O . PHE A 1 91 ? -2.147 -9.542 -18.633 1.00 93.25 91 PHE A O 1
ATOM 743 N N . PHE A 1 92 ? 0.021 -9.488 -19.217 1.00 93.62 92 PHE A N 1
ATOM 744 C CA . PHE A 1 92 ? 0.026 -10.860 -19.728 1.00 93.62 92 PHE A CA 1
ATOM 745 C C . PHE A 1 92 ? -0.158 -11.899 -18.629 1.00 93.62 92 PHE A C 1
ATOM 747 O O . PHE A 1 92 ? -0.881 -12.875 -18.840 1.00 93.62 92 PHE A O 1
ATOM 754 N N . LEU A 1 93 ? 0.440 -11.686 -17.450 1.00 93.31 93 LEU A N 1
ATOM 755 C CA . LEU A 1 93 ? 0.215 -12.552 -16.301 1.00 93.31 93 LEU A CA 1
ATOM 756 C C . LEU A 1 93 ? -1.284 -12.623 -16.013 1.00 93.31 93 LEU A C 1
ATOM 758 O O . LEU A 1 93 ? -1.815 -13.725 -15.986 1.00 93.31 93 LEU A O 1
ATOM 762 N N . MET A 1 94 ? -1.983 -11.488 -15.897 1.00 93.19 94 MET A N 1
ATOM 763 C CA . MET A 1 94 ? -3.420 -11.456 -15.610 1.00 93.19 94 MET A CA 1
ATOM 764 C C . MET A 1 94 ? -4.271 -12.203 -16.641 1.00 93.19 94 MET A C 1
ATOM 766 O O . MET A 1 94 ? -5.188 -12.921 -16.244 1.00 93.19 94 MET A O 1
ATOM 770 N N . ILE A 1 95 ? -3.950 -12.101 -17.933 1.00 95.31 95 ILE A N 1
ATOM 771 C CA . ILE A 1 95 ? -4.632 -12.864 -18.994 1.00 95.31 95 ILE A CA 1
ATOM 772 C C . ILE A 1 95 ? -4.371 -14.370 -18.853 1.00 95.31 95 ILE A C 1
ATOM 774 O O . ILE A 1 95 ? -5.258 -15.186 -19.099 1.00 95.31 95 ILE A O 1
ATOM 778 N N . LEU A 1 96 ? -3.160 -14.749 -18.443 1.00 93.88 96 LEU A N 1
ATOM 779 C CA . LEU A 1 96 ? -2.725 -16.139 -18.346 1.00 93.88 96 LEU A CA 1
ATOM 780 C C . LEU A 1 96 ? -3.115 -16.802 -17.008 1.00 93.88 96 LEU A C 1
ATOM 782 O O . LEU A 1 96 ? -3.238 -18.027 -16.944 1.00 93.88 96 LEU A O 1
ATOM 786 N N . LEU A 1 97 ? -3.365 -16.021 -15.948 1.00 91.44 97 LEU A N 1
ATOM 787 C CA . LEU A 1 97 ? -3.734 -16.498 -14.606 1.00 91.44 97 LEU A CA 1
ATOM 788 C C . LEU A 1 97 ? -4.899 -17.509 -14.608 1.00 91.44 97 LEU A C 1
ATOM 790 O O . LEU A 1 97 ? -4.764 -18.534 -13.934 1.00 91.44 97 LEU A O 1
ATOM 794 N N . PRO A 1 98 ? -6.022 -17.297 -15.332 1.00 91.81 98 PRO A N 1
ATOM 795 C CA . PRO A 1 98 ? -7.132 -18.249 -15.356 1.00 91.81 98 PRO A CA 1
ATOM 796 C C . PRO A 1 98 ? -6.726 -19.616 -15.909 1.00 91.81 98 PRO A C 1
ATOM 798 O O . PRO A 1 98 ? -7.223 -20.638 -15.442 1.00 91.81 98 PRO A O 1
ATOM 801 N N . VAL A 1 99 ? -5.813 -19.642 -16.884 1.00 93.44 99 VAL A N 1
ATOM 802 C CA . VAL A 1 99 ? -5.288 -20.878 -17.475 1.00 93.44 99 VAL A CA 1
ATOM 803 C C . VAL A 1 99 ? -4.277 -21.518 -16.531 1.00 93.44 99 VAL A C 1
ATOM 805 O O . VAL A 1 99 ? -4.389 -22.703 -16.233 1.00 93.44 99 VAL A O 1
ATOM 808 N N . LEU A 1 100 ? -3.339 -20.738 -15.989 1.00 90.50 100 LEU A N 1
ATOM 809 C CA . LEU A 1 100 ? -2.331 -21.231 -15.046 1.00 90.50 100 LEU A CA 1
ATOM 810 C C . LEU A 1 100 ? -2.967 -21.857 -13.812 1.00 90.50 100 LEU A C 1
ATOM 812 O O . LEU A 1 100 ? -2.522 -22.916 -13.389 1.00 90.50 100 LEU A O 1
ATOM 816 N N . ARG A 1 101 ? -4.041 -21.270 -13.275 1.00 91.62 101 ARG A N 1
ATOM 817 C CA . ARG A 1 101 ? -4.761 -21.832 -12.122 1.00 91.62 101 ARG A CA 1
ATOM 818 C C . ARG A 1 101 ? -5.444 -23.173 -12.401 1.00 91.62 101 ARG A C 1
ATOM 820 O O . ARG A 1 101 ? -5.792 -23.854 -11.443 1.00 91.62 101 ARG A O 1
ATOM 827 N N . ARG A 1 102 ? -5.640 -23.567 -13.667 1.00 92.19 102 ARG A N 1
ATOM 828 C CA . ARG A 1 102 ? -6.147 -24.910 -14.012 1.00 92.19 102 ARG A CA 1
ATOM 829 C C . ARG A 1 102 ? -5.067 -25.987 -13.905 1.00 92.19 102 ARG A C 1
ATOM 831 O O . ARG A 1 102 ? -5.403 -27.134 -13.645 1.00 92.19 102 ARG A O 1
ATOM 838 N N . TYR A 1 103 ? -3.799 -25.623 -14.101 1.00 90.06 103 TYR A N 1
ATOM 839 C CA . TYR A 1 103 ? -2.677 -26.570 -14.157 1.00 90.06 103 TYR A CA 1
ATOM 840 C C . TYR A 1 103 ? -1.738 -26.486 -12.947 1.00 90.06 103 TYR A C 1
ATOM 842 O O . TYR A 1 103 ? -1.109 -27.474 -12.581 1.00 90.06 103 TYR A O 1
ATOM 850 N N . PHE A 1 104 ? -1.638 -25.316 -12.318 1.00 89.88 104 PHE A N 1
ATOM 851 C CA . PHE A 1 104 ? -0.716 -25.032 -11.225 1.00 89.88 104 PHE A CA 1
ATOM 852 C C . PHE A 1 104 ? -1.459 -24.621 -9.956 1.00 89.88 104 PHE A C 1
ATOM 854 O O . PHE A 1 104 ? -2.538 -24.028 -9.991 1.00 89.88 104 PHE A O 1
ATOM 861 N N . SER A 1 105 ? -0.839 -24.892 -8.807 1.00 87.44 105 SER A N 1
ATOM 862 C CA . SER A 1 105 ? -1.380 -24.481 -7.513 1.00 87.44 105 SER A CA 1
ATOM 863 C C . SER A 1 105 ? -1.422 -22.954 -7.380 1.00 87.44 105 SER A C 1
ATOM 865 O O . SER A 1 105 ? -0.580 -22.234 -7.925 1.00 87.44 105 SER A O 1
ATOM 867 N N . ALA A 1 106 ? -2.355 -22.443 -6.569 1.00 84.38 106 ALA A N 1
ATOM 868 C CA . ALA A 1 106 ? -2.453 -21.010 -6.268 1.00 84.38 106 ALA A CA 1
ATOM 869 C C . ALA A 1 106 ? -1.135 -20.421 -5.723 1.00 84.38 106 ALA A C 1
ATOM 871 O O . ALA A 1 106 ? -0.840 -19.247 -5.923 1.00 84.38 106 ALA A O 1
ATOM 872 N N . ARG A 1 107 ? -0.313 -21.257 -5.086 1.00 79.62 107 ARG A N 1
ATOM 873 C CA . ARG A 1 107 ? 0.993 -20.900 -4.530 1.00 79.62 107 ARG A CA 1
ATOM 874 C C . ARG A 1 107 ? 2.062 -20.695 -5.596 1.00 79.62 107 ARG A C 1
ATOM 876 O O . ARG A 1 107 ? 2.737 -19.673 -5.578 1.00 79.62 107 ARG A O 1
ATOM 883 N N . ALA A 1 108 ? 2.180 -21.627 -6.541 1.00 82.44 108 ALA A N 1
ATOM 884 C CA . ALA A 1 108 ? 3.063 -21.461 -7.698 1.00 82.44 108 ALA A CA 1
ATOM 885 C C . ALA A 1 108 ? 2.626 -20.261 -8.551 1.00 82.44 108 ALA A C 1
ATOM 887 O O . ALA A 1 108 ? 3.437 -19.536 -9.110 1.00 82.44 108 ALA A O 1
ATOM 888 N N . CYS A 1 109 ? 1.322 -20.003 -8.594 1.00 87.06 109 CYS A N 1
ATOM 889 C CA . CYS A 1 109 ? 0.786 -18.820 -9.235 1.00 87.06 109 CYS A CA 1
ATOM 890 C C . CYS A 1 109 ? 1.185 -17.523 -8.508 1.00 87.06 109 CYS A C 1
ATOM 892 O O . CYS A 1 109 ? 1.466 -16.525 -9.163 1.00 87.06 109 CYS A O 1
ATOM 894 N N . ALA A 1 110 ? 1.235 -17.526 -7.172 1.00 85.44 110 ALA A N 1
ATOM 895 C CA . ALA A 1 110 ? 1.643 -16.374 -6.370 1.00 85.44 110 ALA A CA 1
ATOM 896 C C . ALA A 1 110 ? 3.136 -16.039 -6.525 1.00 85.44 110 ALA A C 1
ATOM 898 O O . ALA A 1 110 ? 3.498 -14.867 -6.509 1.00 85.44 110 ALA A O 1
ATOM 899 N N . THR A 1 111 ? 4.013 -17.027 -6.736 1.00 84.25 111 THR A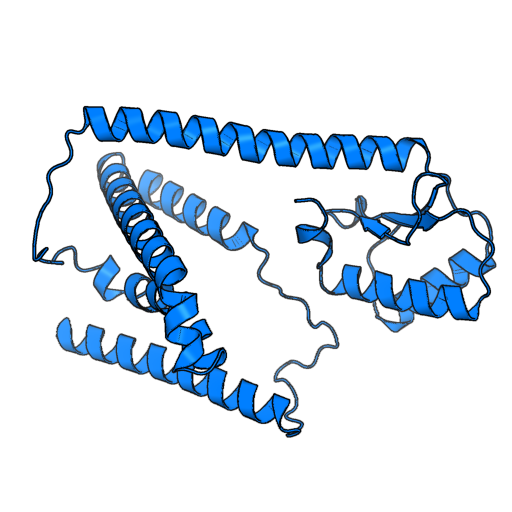 N 1
ATOM 900 C CA . THR A 1 111 ? 5.447 -16.756 -6.947 1.00 84.25 111 THR A CA 1
ATOM 901 C C . THR A 1 111 ? 5.723 -16.018 -8.257 1.00 84.25 111 THR A C 1
ATOM 903 O O . THR A 1 111 ? 6.687 -15.258 -8.319 1.00 84.25 111 THR A O 1
ATOM 906 N N . LEU A 1 112 ? 4.856 -16.154 -9.270 1.00 87.62 112 LEU A N 1
ATOM 907 C CA . LEU A 1 112 ? 4.941 -15.363 -10.506 1.00 87.62 112 LEU A CA 1
ATOM 908 C C . LEU A 1 112 ? 4.818 -13.859 -10.228 1.00 87.62 112 LEU A C 1
ATOM 910 O O . LEU A 1 112 ? 5.498 -13.061 -10.856 1.00 87.62 112 LEU A O 1
ATOM 914 N N . TRP A 1 113 ? 4.050 -13.456 -9.217 1.00 88.56 113 TRP A N 1
ATOM 915 C CA . TRP A 1 113 ? 3.938 -12.042 -8.846 1.00 88.56 113 TRP A CA 1
ATOM 916 C C . TRP A 1 113 ? 5.233 -11.469 -8.259 1.00 88.56 113 TRP A C 1
ATOM 918 O O . TRP A 1 113 ? 5.460 -10.266 -8.333 1.00 88.56 113 TRP A O 1
ATOM 928 N N . LEU A 1 114 ? 6.094 -12.322 -7.696 1.00 83.81 114 LEU A N 1
ATOM 929 C CA . LEU A 1 114 ? 7.383 -11.923 -7.125 1.00 83.81 114 LEU A CA 1
ATOM 930 C C . LEU A 1 114 ? 8.510 -11.924 -8.160 1.00 83.81 114 LEU A C 1
ATOM 932 O O . LEU A 1 114 ? 9.536 -11.282 -7.940 1.00 83.81 114 LEU A O 1
ATOM 936 N N . LEU A 1 115 ? 8.331 -12.628 -9.281 1.00 82.69 115 LEU A N 1
ATOM 937 C CA . LEU A 1 115 ? 9.364 -12.815 -10.296 1.00 82.69 115 LEU A CA 1
ATOM 938 C C . LEU A 1 115 ? 9.973 -11.491 -10.789 1.00 82.69 115 LEU A C 1
ATOM 940 O O . LEU A 1 115 ? 11.202 -11.412 -10.839 1.00 82.69 115 LEU A O 1
ATOM 944 N N . PRO A 1 116 ? 9.193 -10.432 -11.081 1.00 80.44 116 PRO A N 1
ATOM 945 C CA . PRO A 1 116 ? 9.780 -9.177 -11.530 1.00 80.44 116 PRO A CA 1
ATOM 946 C C . PRO A 1 116 ? 10.659 -8.529 -10.454 1.00 80.44 116 PRO A C 1
ATOM 948 O O . PRO A 1 116 ? 11.755 -8.068 -10.750 1.00 80.44 116 PRO A O 1
ATOM 951 N N . VAL A 1 117 ? 10.257 -8.565 -9.182 1.00 75.62 117 VAL A N 1
ATOM 952 C CA . VAL A 1 117 ? 11.086 -8.025 -8.091 1.00 75.62 117 VAL A CA 1
ATOM 953 C C . VAL A 1 117 ? 12.439 -8.741 -8.035 1.00 75.62 117 VAL A C 1
ATOM 955 O O . VAL A 1 117 ? 13.467 -8.093 -7.881 1.00 75.62 117 VAL A O 1
ATOM 958 N N . LEU A 1 118 ? 12.469 -10.061 -8.235 1.00 74.25 118 LEU A N 1
ATOM 959 C CA . LEU A 1 118 ? 13.718 -10.831 -8.226 1.00 74.25 118 LEU A CA 1
ATOM 960 C C . LEU A 1 118 ? 14.616 -10.532 -9.431 1.00 74.25 118 LEU A C 1
ATOM 962 O O . LEU A 1 118 ? 15.835 -10.500 -9.283 1.00 74.25 118 LEU A O 1
ATOM 966 N N . LEU A 1 119 ? 14.022 -10.324 -10.608 1.00 71.12 119 LEU A N 1
ATOM 967 C CA . LEU A 1 119 ? 14.760 -10.036 -11.840 1.00 71.12 119 LEU A CA 1
ATOM 968 C C . LEU A 1 119 ? 15.356 -8.626 -11.842 1.00 71.12 119 LEU A C 1
ATOM 970 O O . LEU A 1 119 ? 16.474 -8.440 -12.312 1.00 71.12 119 LEU A O 1
ATOM 974 N N . PHE A 1 120 ? 14.627 -7.643 -11.310 1.00 69.38 120 PHE A N 1
ATOM 975 C CA . PHE A 1 120 ? 15.039 -6.239 -11.344 1.00 69.38 120 PHE A CA 1
ATOM 976 C C . PHE A 1 120 ? 15.855 -5.803 -10.118 1.00 69.38 120 PHE A C 1
ATOM 978 O O . PHE A 1 120 ? 16.640 -4.864 -10.224 1.00 69.38 120 PHE A O 1
ATOM 985 N N . TYR A 1 121 ? 15.746 -6.493 -8.975 1.00 65.19 121 TYR A N 1
ATOM 986 C CA . TYR A 1 121 ? 16.546 -6.204 -7.772 1.00 65.19 121 TYR A CA 1
ATOM 987 C C . TYR A 1 121 ? 17.957 -6.821 -7.809 1.00 65.19 121 TYR A C 1
ATOM 989 O O . TYR A 1 121 ? 18.664 -6.851 -6.803 1.00 65.19 121 TYR A O 1
ATOM 997 N N . GLN A 1 122 ? 18.401 -7.340 -8.955 1.00 64.12 122 GLN A N 1
ATOM 998 C CA . GLN A 1 122 ? 19.741 -7.890 -9.081 1.00 64.12 122 GLN A CA 1
ATOM 999 C C . GLN A 1 122 ? 20.760 -6.733 -9.163 1.00 64.12 122 GLN A C 1
ATOM 1001 O O . GLN A 1 122 ? 20.725 -5.950 -10.109 1.00 64.12 122 GLN A O 1
ATOM 1006 N N . PRO A 1 123 ? 21.737 -6.614 -8.243 1.00 56.69 123 PRO A N 1
ATOM 1007 C CA . PRO A 1 123 ? 22.713 -5.515 -8.279 1.00 56.69 123 PRO A CA 1
ATOM 1008 C C . PRO A 1 123 ? 23.489 -5.444 -9.600 1.00 56.69 123 PRO A C 1
ATOM 1010 O O . PRO A 1 123 ? 23.934 -4.384 -10.019 1.00 56.69 123 PRO A O 1
ATOM 1013 N N . VAL A 1 124 ? 23.603 -6.581 -10.291 1.00 54.59 124 VAL A N 1
ATOM 1014 C CA . VAL A 1 124 ? 24.226 -6.672 -11.613 1.00 54.59 124 VAL A CA 1
ATOM 1015 C C . VAL A 1 124 ? 23.354 -6.086 -12.720 1.00 54.59 124 VAL A C 1
ATOM 1017 O O . VAL A 1 124 ? 23.908 -5.516 -13.642 1.00 54.59 124 VAL A O 1
ATOM 1020 N N . THR A 1 125 ? 22.023 -6.186 -12.666 1.00 57.78 125 THR A N 1
ATOM 1021 C CA . THR A 1 125 ? 21.160 -5.531 -13.671 1.00 57.78 125 THR A CA 1
ATOM 1022 C C . THR A 1 125 ? 21.132 -4.016 -13.490 1.00 57.78 125 THR A C 1
ATOM 1024 O O . THR A 1 125 ? 20.904 -3.298 -14.453 1.00 57.78 125 THR A O 1
ATOM 1027 N N . LEU A 1 126 ? 21.393 -3.532 -12.272 1.00 58.03 126 LEU A N 1
ATOM 1028 C CA . LEU A 1 126 ? 21.538 -2.105 -11.971 1.00 58.03 126 LEU A CA 1
ATOM 1029 C C . LEU A 1 126 ? 22.929 -1.562 -12.344 1.00 58.03 126 LEU A C 1
ATOM 1031 O O . LEU A 1 126 ? 23.041 -0.416 -12.762 1.00 58.03 126 LEU A O 1
ATOM 1035 N N . ALA A 1 127 ? 23.981 -2.377 -12.204 1.00 55.22 127 ALA A N 1
ATOM 1036 C CA . ALA A 1 127 ? 25.363 -1.988 -12.503 1.00 55.22 127 ALA A CA 1
ATOM 1037 C C . ALA A 1 127 ? 25.774 -2.208 -13.971 1.00 55.22 127 ALA A C 1
ATOM 1039 O O . ALA A 1 127 ? 26.721 -1.585 -14.443 1.00 55.22 127 ALA A O 1
ATOM 1040 N N . ASP A 1 128 ? 25.097 -3.108 -14.684 1.00 54.66 128 ASP A N 1
ATOM 1041 C CA . ASP A 1 128 ? 25.438 -3.504 -16.047 1.00 54.66 128 ASP A CA 1
ATOM 1042 C C . ASP A 1 128 ? 24.377 -2.968 -17.014 1.00 54.66 128 ASP A C 1
ATOM 1044 O O . ASP A 1 128 ? 23.311 -3.555 -17.199 1.00 54.66 128 ASP A O 1
ATOM 1048 N N . SER A 1 129 ? 24.684 -1.847 -17.665 1.00 52.84 129 SER A N 1
ATOM 1049 C CA . SER A 1 129 ? 23.883 -1.259 -18.748 1.00 52.84 129 SER A CA 1
ATOM 1050 C C . SER A 1 129 ? 23.845 -2.128 -20.019 1.00 52.84 129 SER A C 1
ATOM 1052 O O . SER A 1 129 ? 23.182 -1.779 -20.995 1.00 52.84 129 SER A O 1
ATOM 1054 N N . ALA A 1 130 ? 24.526 -3.279 -20.013 1.00 49.84 130 ALA A N 1
ATOM 1055 C CA . ALA A 1 130 ? 24.661 -4.209 -21.127 1.00 49.84 130 ALA A CA 1
ATOM 1056 C C . ALA A 1 130 ? 23.560 -5.288 -21.165 1.00 49.84 130 ALA A C 1
ATOM 1058 O O . ALA A 1 130 ? 23.832 -6.469 -21.404 1.00 49.84 130 ALA A O 1
ATOM 1059 N N . PHE A 1 131 ? 22.296 -4.915 -20.948 1.00 57.25 131 PHE A N 1
ATOM 1060 C CA . PHE A 1 131 ? 21.214 -5.738 -21.487 1.00 57.25 131 PHE A CA 1
ATOM 1061 C C . PHE A 1 131 ? 21.228 -5.524 -23.000 1.00 57.25 131 PHE A C 1
ATOM 1063 O O . PHE A 1 131 ? 20.905 -4.436 -23.465 1.00 57.25 131 PHE A O 1
ATOM 1070 N N . VAL A 1 132 ? 21.662 -6.524 -23.770 1.00 58.94 132 VAL A N 1
ATOM 1071 C CA . VAL A 1 132 ? 21.548 -6.465 -25.231 1.00 58.94 132 VAL A CA 1
ATOM 1072 C C . VAL A 1 132 ? 20.106 -6.846 -25.560 1.00 58.94 132 VAL A C 1
ATOM 1074 O O . VAL A 1 132 ? 19.734 -8.008 -25.372 1.00 58.94 132 VAL A O 1
ATOM 1077 N N . PRO A 1 133 ? 19.252 -5.893 -25.962 1.00 64.56 133 PRO A N 1
ATOM 1078 C CA . PRO A 1 133 ? 17.873 -6.205 -26.293 1.00 64.56 133 PRO A CA 1
ATOM 1079 C C . PRO A 1 133 ? 17.847 -7.150 -27.496 1.00 64.56 133 PRO A C 1
ATOM 1081 O O . PRO A 1 133 ? 18.509 -6.900 -28.501 1.00 64.56 133 PRO A O 1
ATOM 1084 N N . LEU A 1 134 ? 17.049 -8.219 -27.411 1.00 67.88 134 LEU A N 1
ATOM 1085 C CA . LEU A 1 134 ? 16.804 -9.096 -28.563 1.00 67.88 134 LEU A CA 1
ATOM 1086 C C . LEU A 1 134 ? 16.112 -8.328 -29.703 1.00 67.88 134 LEU A C 1
ATOM 1088 O O . LEU A 1 134 ? 16.262 -8.664 -30.873 1.00 67.88 134 LEU A O 1
ATOM 1092 N N . PHE A 1 135 ? 15.346 -7.297 -29.337 1.00 71.88 135 PHE A N 1
ATOM 1093 C CA . PHE A 1 135 ? 14.627 -6.424 -30.247 1.00 71.88 135 PHE A CA 1
ATOM 1094 C C . PHE A 1 135 ? 14.508 -5.019 -29.645 1.00 71.88 135 PHE A C 1
ATOM 1096 O O . PHE A 1 135 ? 14.122 -4.875 -28.484 1.00 71.88 135 PHE A O 1
ATOM 1103 N N . THR A 1 136 ? 14.822 -3.982 -30.421 1.00 67.88 136 THR A N 1
ATOM 1104 C CA . THR A 1 136 ? 14.615 -2.579 -30.040 1.00 67.88 136 THR A CA 1
ATOM 1105 C C . THR A 1 136 ? 13.441 -2.009 -30.818 1.00 67.88 136 THR A C 1
ATOM 1107 O O . THR A 1 136 ? 13.480 -1.894 -32.039 1.00 67.88 136 THR A O 1
ATOM 1110 N N . PHE A 1 137 ? 12.385 -1.620 -30.109 1.00 76.31 137 PHE A N 1
ATOM 1111 C CA . PHE A 1 137 ? 11.317 -0.826 -30.702 1.00 76.31 137 PHE A CA 1
ATOM 1112 C C . PHE A 1 137 ? 11.565 0.643 -30.367 1.00 76.31 137 PHE A C 1
AT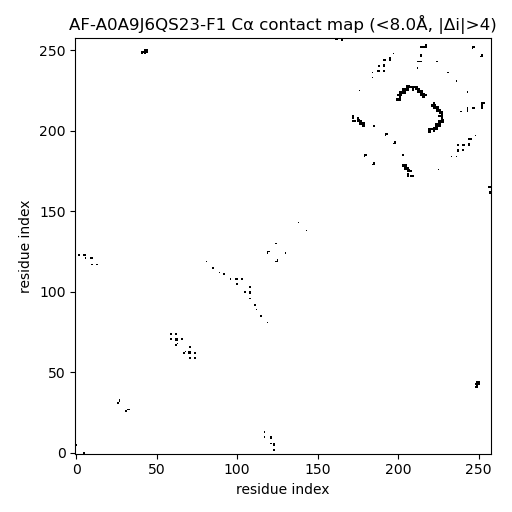OM 1114 O O . PHE A 1 137 ? 11.531 1.034 -29.200 1.00 76.31 137 PHE A O 1
ATOM 1121 N N . TYR A 1 138 ? 11.868 1.455 -31.379 1.00 76.75 138 TYR A N 1
ATOM 1122 C CA . TYR A 1 138 ? 12.051 2.887 -31.178 1.00 76.75 138 TYR A CA 1
ATOM 1123 C C . TYR A 1 138 ? 10.688 3.571 -31.066 1.00 76.75 138 TYR A C 1
ATOM 1125 O O . TYR A 1 138 ? 9.916 3.600 -32.023 1.00 76.75 138 TYR A O 1
ATOM 1133 N N . ILE A 1 139 ? 10.405 4.141 -29.896 1.00 78.19 139 ILE A N 1
ATOM 1134 C CA . ILE A 1 139 ? 9.233 4.987 -29.677 1.00 78.19 139 ILE A CA 1
ATOM 1135 C C . ILE A 1 139 ? 9.683 6.445 -29.816 1.00 78.19 139 ILE A C 1
ATOM 1137 O O . ILE A 1 139 ? 10.564 6.873 -29.063 1.00 78.19 139 ILE A O 1
ATOM 1141 N N . PRO A 1 140 ? 9.099 7.226 -30.743 1.00 85.88 140 PRO A N 1
ATOM 1142 C CA . PRO A 1 140 ? 9.408 8.644 -30.867 1.00 85.88 140 PRO A CA 1
ATOM 1143 C C . PRO A 1 140 ? 9.186 9.384 -29.542 1.00 85.88 140 PRO A C 1
ATOM 1145 O O . PRO A 1 140 ? 8.162 9.205 -28.878 1.00 85.88 140 PRO A O 1
ATOM 1148 N N . GLY A 1 141 ? 10.134 10.242 -29.156 1.00 81.38 141 GLY A N 1
ATOM 1149 C CA . GLY A 1 141 ? 10.103 10.915 -27.851 1.00 81.38 141 GLY A CA 1
ATOM 1150 C C . GLY A 1 141 ? 8.847 11.765 -27.622 1.00 81.38 141 GLY A C 1
ATOM 1151 O O . GLY A 1 141 ? 8.330 11.808 -26.511 1.00 81.38 141 GLY A O 1
ATOM 1152 N N . ASN A 1 142 ? 8.300 12.373 -28.675 1.00 87.81 142 ASN A N 1
ATOM 1153 C CA . ASN A 1 142 ? 7.037 13.113 -28.631 1.00 87.81 142 ASN A CA 1
ATOM 1154 C C . ASN A 1 142 ? 5.837 12.211 -28.290 1.00 87.81 142 ASN A C 1
ATOM 1156 O O . ASN A 1 142 ? 4.977 12.612 -27.512 1.00 87.81 142 ASN A O 1
ATOM 1160 N N . VAL A 1 143 ? 5.786 10.987 -28.826 1.00 86.75 143 VAL A N 1
ATOM 1161 C CA . VAL A 1 143 ? 4.718 10.019 -28.516 1.00 86.75 143 VAL A CA 1
ATOM 1162 C C . VAL A 1 143 ? 4.799 9.603 -27.051 1.00 86.75 143 VAL A C 1
ATOM 1164 O O . VAL A 1 143 ? 3.784 9.600 -26.354 1.00 86.75 143 VAL A O 1
ATOM 1167 N N . LEU A 1 144 ? 6.011 9.321 -26.562 1.00 81.94 144 LEU A N 1
ATOM 1168 C CA . LEU A 1 144 ? 6.236 8.974 -25.160 1.00 81.94 144 LEU A CA 1
ATOM 1169 C C . LEU A 1 144 ? 5.853 10.126 -24.218 1.00 81.94 144 LEU A C 1
ATOM 1171 O O . LEU A 1 144 ? 5.241 9.883 -23.183 1.00 81.94 144 LEU A O 1
ATOM 1175 N N . GLN A 1 145 ? 6.160 11.374 -24.585 1.00 83.56 145 GLN A N 1
ATOM 1176 C CA . GLN A 1 145 ? 5.766 12.559 -23.816 1.00 83.56 145 GLN A CA 1
ATOM 1177 C C . GLN A 1 145 ? 4.246 12.712 -23.737 1.00 83.56 145 GLN A C 1
ATOM 1179 O O . GLN A 1 145 ? 3.712 12.881 -22.644 1.00 83.56 145 GLN A O 1
ATOM 1184 N N . VAL A 1 146 ? 3.540 12.611 -24.869 1.00 90.25 146 VAL A N 1
ATOM 1185 C CA . VAL A 1 146 ? 2.071 12.698 -24.900 1.00 90.25 146 VAL A CA 1
ATOM 1186 C C . VAL A 1 146 ? 1.449 11.600 -24.040 1.00 90.25 146 VAL A C 1
ATOM 1188 O O . VAL A 1 146 ? 0.596 11.891 -23.203 1.00 90.25 146 VAL A O 1
ATOM 1191 N N . PHE A 1 147 ? 1.911 10.355 -24.186 1.00 86.94 147 PHE A N 1
ATOM 1192 C CA . PHE A 1 147 ? 1.448 9.245 -23.353 1.00 86.94 147 PHE A CA 1
ATOM 1193 C C . PHE A 1 147 ? 1.733 9.489 -21.866 1.00 86.94 147 PHE A C 1
ATOM 1195 O O . PHE A 1 147 ? 0.854 9.284 -21.032 1.00 86.94 147 PHE A O 1
ATOM 1202 N N . GLY A 1 148 ? 2.929 9.980 -21.535 1.00 85.50 148 GLY A N 1
ATOM 1203 C CA . GLY A 1 148 ? 3.320 10.324 -20.171 1.00 85.50 148 GLY A CA 1
ATOM 1204 C C . GLY A 1 148 ? 2.421 11.394 -19.552 1.00 85.50 148 GLY A C 1
ATOM 1205 O O . GLY A 1 148 ? 1.975 11.223 -18.420 1.00 85.50 148 GLY A O 1
ATOM 1206 N N . TYR A 1 149 ? 2.088 12.457 -20.291 1.00 89.19 149 TYR A N 1
ATOM 1207 C CA . TYR A 1 149 ? 1.159 13.485 -19.813 1.00 89.19 149 TYR A CA 1
ATOM 1208 C C . TYR A 1 149 ? -0.240 12.926 -19.578 1.00 89.19 149 TYR A C 1
ATOM 1210 O O . TYR A 1 149 ? -0.801 13.146 -18.509 1.00 89.19 149 TYR A O 1
ATOM 1218 N N . ILE A 1 150 ? -0.772 12.158 -20.533 1.00 92.06 150 ILE A N 1
ATOM 1219 C CA . ILE A 1 150 ? -2.078 11.505 -20.396 1.00 92.06 150 ILE A CA 1
ATOM 1220 C C . ILE A 1 150 ? -2.094 10.623 -19.143 1.00 92.06 150 ILE A C 1
ATOM 1222 O O . ILE A 1 150 ? -2.977 10.761 -18.296 1.00 92.06 150 ILE A O 1
ATOM 1226 N N . TRP A 1 151 ? -1.091 9.756 -18.994 1.00 89.00 151 TRP A N 1
ATOM 1227 C CA . TRP A 1 151 ? -0.970 8.858 -17.850 1.00 89.00 151 TRP A CA 1
ATOM 1228 C C . TRP A 1 151 ? -0.891 9.627 -16.527 1.00 89.00 151 TRP A C 1
ATOM 1230 O O . TRP A 1 151 ? -1.628 9.311 -15.596 1.00 89.00 151 TRP A O 1
ATOM 1240 N N . MET A 1 152 ? -0.065 10.677 -16.455 1.00 88.62 152 MET A N 1
ATOM 1241 C CA . MET A 1 152 ? 0.069 11.523 -15.265 1.00 88.62 152 MET A CA 1
ATOM 1242 C C . MET A 1 152 ? -1.238 12.227 -14.905 1.00 88.62 152 MET A C 1
ATOM 1244 O O . MET A 1 152 ? -1.582 12.296 -13.728 1.00 88.62 152 MET A O 1
ATOM 1248 N N . THR A 1 153 ? -1.988 12.723 -15.892 1.00 93.25 153 THR A N 1
ATOM 1249 C CA . THR A 1 153 ? -3.296 13.345 -15.658 1.00 93.25 153 THR A CA 1
ATOM 1250 C C . THR A 1 153 ? -4.293 12.340 -15.087 1.00 93.25 153 THR A C 1
ATOM 1252 O O . THR A 1 153 ? -4.946 12.646 -14.090 1.00 93.25 153 THR A O 1
ATOM 1255 N N . PHE A 1 154 ? -4.386 11.134 -15.656 1.00 91.31 154 PHE A N 1
ATOM 1256 C CA . PHE A 1 154 ? -5.275 10.091 -15.136 1.00 91.31 154 PHE A CA 1
ATOM 1257 C C . PHE A 1 154 ? -4.861 9.618 -13.743 1.00 91.31 154 PHE A C 1
ATOM 1259 O O . PHE A 1 154 ? -5.709 9.524 -12.858 1.00 91.31 154 PHE A O 1
ATOM 1266 N N . ALA A 1 155 ? -3.568 9.377 -13.522 1.00 87.88 155 ALA A N 1
ATOM 1267 C CA . ALA A 1 155 ? -3.047 9.007 -12.213 1.00 87.88 155 ALA A CA 1
ATOM 1268 C C . ALA A 1 155 ? -3.375 10.091 -11.175 1.00 87.88 155 ALA A C 1
ATOM 1270 O O . ALA A 1 155 ? -3.963 9.789 -10.139 1.00 87.88 155 ALA A O 1
ATOM 1271 N N . ALA A 1 156 ? -3.076 11.360 -11.470 1.00 90.81 156 ALA A N 1
ATOM 1272 C CA . ALA A 1 156 ? -3.372 12.476 -10.577 1.00 90.81 156 ALA A CA 1
ATOM 1273 C C . ALA A 1 156 ? -4.874 12.612 -10.290 1.00 90.81 156 ALA A C 1
ATOM 1275 O O . ALA A 1 156 ? -5.245 12.842 -9.140 1.00 90.81 156 ALA A O 1
ATOM 1276 N N . ALA A 1 157 ? -5.735 12.440 -11.298 1.00 93.12 157 ALA A N 1
ATOM 1277 C CA . ALA A 1 157 ? -7.185 12.476 -11.128 1.00 93.12 157 ALA A CA 1
ATOM 1278 C C . ALA A 1 157 ? -7.687 11.351 -10.210 1.00 93.12 157 ALA A C 1
ATOM 1280 O O . ALA A 1 157 ? -8.462 11.630 -9.298 1.00 93.12 157 ALA A O 1
ATOM 1281 N N . ILE A 1 158 ? -7.208 10.116 -10.399 1.00 88.81 158 ILE A N 1
ATOM 1282 C CA . ILE A 1 158 ? -7.560 8.971 -9.546 1.00 88.81 158 ILE A CA 1
ATOM 1283 C C . ILE A 1 158 ? -7.064 9.211 -8.118 1.00 88.81 158 ILE A C 1
ATOM 1285 O O . ILE A 1 158 ? -7.869 9.220 -7.195 1.00 88.81 158 ILE A O 1
ATOM 1289 N N . PHE A 1 159 ? -5.774 9.504 -7.921 1.00 85.31 159 PHE A N 1
ATOM 1290 C CA . PHE A 1 159 ? -5.221 9.739 -6.58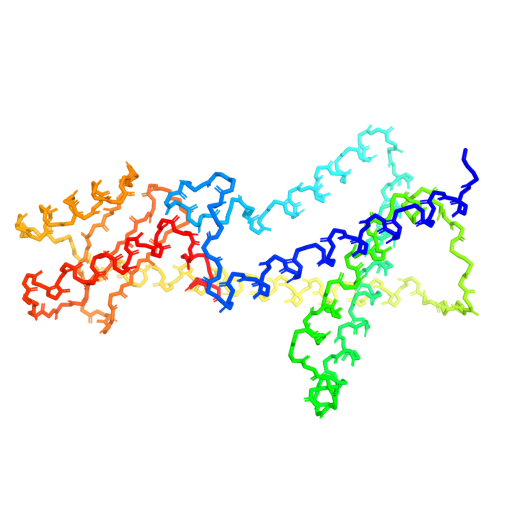2 1.00 85.31 159 PHE A CA 1
ATOM 1291 C C . PHE A 1 159 ? -5.908 10.901 -5.861 1.00 85.31 159 PHE A C 1
ATOM 1293 O O . PHE A 1 159 ? -6.215 10.798 -4.675 1.00 85.31 159 PHE A O 1
ATOM 1300 N N . THR A 1 160 ? -6.179 12.003 -6.564 1.00 87.75 160 THR A N 1
ATOM 1301 C CA . THR A 1 160 ? -6.895 13.146 -5.983 1.00 87.75 160 THR A CA 1
ATOM 1302 C C . THR A 1 160 ? -8.336 12.771 -5.658 1.00 87.75 160 THR A C 1
ATOM 1304 O O . THR A 1 160 ? -8.819 13.129 -4.588 1.00 87.75 160 THR A O 1
ATOM 1307 N N . GLY A 1 161 ? -9.008 12.030 -6.539 1.00 88.19 161 GLY A N 1
ATOM 1308 C CA . GLY A 1 161 ? -10.355 11.514 -6.317 1.00 88.19 161 GLY A CA 1
ATOM 1309 C C . GLY A 1 161 ? -10.440 10.648 -5.064 1.00 88.19 161 GLY A C 1
ATOM 1310 O O . GLY A 1 161 ? -11.259 10.940 -4.198 1.00 88.19 161 GLY A O 1
ATOM 1311 N N . GLU A 1 162 ? -9.544 9.672 -4.916 1.00 82.88 162 GLU A N 1
ATOM 1312 C CA . GLU A 1 162 ? -9.486 8.787 -3.745 1.00 82.88 162 GLU A CA 1
ATOM 1313 C C . GLU A 1 162 ? -9.199 9.559 -2.452 1.00 82.88 162 GLU A C 1
ATOM 1315 O O . GLU A 1 162 ? -9.899 9.411 -1.449 1.00 82.88 162 GLU A O 1
ATOM 1320 N N . ILE A 1 163 ? -8.220 10.472 -2.478 1.00 83.56 163 ILE A N 1
ATOM 1321 C CA . ILE A 1 163 ? -7.899 11.315 -1.318 1.00 83.56 163 ILE A CA 1
ATOM 1322 C C . ILE A 1 163 ? -9.103 12.181 -0.935 1.00 83.56 163 ILE A C 1
ATOM 1324 O O . ILE A 1 163 ? -9.460 12.270 0.242 1.00 83.56 163 ILE A O 1
ATOM 1328 N N . LEU A 1 164 ? -9.741 12.835 -1.907 1.00 86.50 164 LEU A N 1
ATOM 1329 C CA . LEU A 1 164 ? -10.899 13.689 -1.655 1.00 86.50 164 LEU A CA 1
ATOM 1330 C C . LEU A 1 164 ? -12.091 12.878 -1.156 1.00 86.50 164 LEU A C 1
ATOM 1332 O O . LEU A 1 164 ? -12.739 13.305 -0.199 1.00 86.50 164 LEU A O 1
ATOM 1336 N N . PHE A 1 165 ? -12.361 11.716 -1.749 1.00 85.62 165 PHE A N 1
ATOM 1337 C CA . PHE A 1 165 ? -13.423 10.819 -1.316 1.00 85.62 165 PHE A CA 1
ATOM 1338 C C . PHE A 1 165 ? -13.199 10.377 0.130 1.00 85.62 165 PHE A C 1
ATOM 1340 O O . PHE A 1 165 ? -14.073 10.597 0.970 1.00 85.62 165 PHE A O 1
ATOM 1347 N N . GLY A 1 166 ? -12.000 9.890 0.462 1.00 80.88 166 GLY A N 1
ATOM 1348 C CA . GLY A 1 166 ? -11.636 9.501 1.823 1.00 80.88 166 GLY A CA 1
ATOM 1349 C C . GLY A 1 166 ? -11.744 10.656 2.827 1.00 80.88 166 GLY A C 1
ATOM 1350 O O . GLY A 1 166 ? -12.265 10.484 3.933 1.00 80.88 166 GLY A O 1
ATOM 1351 N N . LEU A 1 167 ? -11.327 11.870 2.447 1.00 83.06 167 LEU A N 1
ATOM 1352 C CA . LEU A 1 167 ? -11.441 13.062 3.295 1.00 83.06 167 LEU A CA 1
ATOM 1353 C C . LEU A 1 167 ? -12.893 13.508 3.500 1.00 83.06 167 LEU A C 1
ATOM 1355 O O . LEU A 1 167 ? -13.272 13.844 4.625 1.00 83.06 167 LEU A O 1
ATOM 1359 N N . VAL A 1 168 ? -13.704 13.535 2.440 1.00 85.88 168 VAL A N 1
ATOM 1360 C CA . VAL A 1 168 ? -15.125 13.907 2.508 1.00 85.88 168 VAL A CA 1
ATOM 1361 C C . VAL A 1 168 ? -15.901 12.871 3.310 1.00 85.88 168 VAL A C 1
ATOM 1363 O O . VAL A 1 168 ? -16.671 13.255 4.189 1.00 85.88 168 VAL A O 1
ATOM 1366 N N . PHE A 1 169 ? -15.663 11.582 3.070 1.00 83.12 169 PHE A N 1
ATOM 1367 C CA . PHE A 1 169 ? -16.258 10.480 3.820 1.00 83.12 169 PHE A CA 1
ATOM 1368 C C . PHE A 1 169 ? -15.923 10.587 5.310 1.00 83.12 169 PHE A C 1
ATOM 1370 O O . PHE A 1 169 ? -16.823 10.635 6.147 1.00 83.12 169 PHE A O 1
ATOM 1377 N N . ARG A 1 170 ? -14.640 10.780 5.644 1.00 83.56 170 ARG A N 1
ATOM 1378 C CA . ARG A 1 170 ? -14.193 11.012 7.024 1.00 83.56 170 ARG A CA 1
ATOM 1379 C C . ARG A 1 170 ? -14.860 12.229 7.661 1.00 83.56 170 ARG A C 1
ATOM 1381 O O . ARG A 1 170 ? -15.269 12.157 8.816 1.00 83.56 170 ARG A O 1
ATOM 1388 N N . ARG A 1 171 ? -14.953 13.353 6.944 1.00 84.44 171 ARG A N 1
ATOM 1389 C CA . ARG A 1 171 ? -15.607 14.568 7.457 1.00 84.44 171 ARG A CA 1
ATOM 1390 C C . ARG A 1 171 ? -17.097 14.349 7.697 1.00 84.44 171 ARG A C 1
ATOM 1392 O O . ARG A 1 171 ? -17.586 14.793 8.727 1.00 84.44 171 ARG A O 1
ATOM 1399 N N . LYS A 1 172 ? -17.800 13.682 6.776 1.00 84.62 172 LYS A N 1
ATOM 1400 C CA . LYS A 1 172 ? -19.228 13.365 6.919 1.00 84.62 172 LYS A CA 1
ATOM 1401 C C . LYS A 1 172 ? -19.470 12.487 8.145 1.00 84.62 172 LYS A C 1
ATOM 1403 O O . LYS A 1 172 ? -20.238 12.893 9.006 1.00 84.62 172 LYS A O 1
ATOM 1408 N N . LEU A 1 173 ? -18.731 11.384 8.275 1.00 82.94 173 LEU A N 1
ATOM 1409 C CA . LEU A 1 173 ? -18.844 10.469 9.415 1.00 82.94 173 LEU A CA 1
ATOM 1410 C C . LEU A 1 173 ? -18.560 11.146 10.760 1.00 82.94 173 LEU A C 1
ATOM 1412 O O . LEU A 1 173 ? -19.292 10.952 11.721 1.00 82.94 173 LEU A O 1
ATOM 1416 N N . LEU A 1 174 ? -17.509 11.968 10.839 1.00 83.50 174 LEU A N 1
ATOM 1417 C CA . LEU A 1 174 ? -17.155 12.641 12.092 1.00 83.50 174 LEU A CA 1
ATOM 1418 C C . LEU A 1 174 ? -18.088 13.808 12.441 1.00 83.50 174 LEU A C 1
ATOM 1420 O O . LEU A 1 174 ? -18.131 14.205 13.600 1.00 83.50 174 LEU A O 1
ATOM 1424 N N . LYS A 1 175 ? -18.823 14.369 11.471 1.00 85.31 175 LYS A N 1
ATOM 1425 C CA . LYS A 1 175 ? -19.768 15.469 11.720 1.00 85.31 175 LYS A CA 1
ATOM 1426 C C . LYS A 1 175 ? -20.970 15.005 12.548 1.00 85.31 175 LYS A C 1
ATOM 1428 O O . LYS A 1 175 ? -21.458 15.779 13.364 1.00 85.31 175 LYS A O 1
ATOM 1433 N N . GLY A 1 176 ? -21.428 13.773 12.328 1.00 79.19 176 GLY A N 1
ATOM 1434 C CA . GLY A 1 176 ? -22.514 13.134 13.076 1.00 79.19 176 GLY A CA 1
ATOM 1435 C C . GLY A 1 176 ? -22.034 12.241 14.220 1.00 79.19 176 GLY A C 1
ATOM 1436 O O . GLY A 1 176 ? -22.820 11.451 14.734 1.00 79.19 176 GLY A O 1
ATOM 1437 N N . ALA A 1 177 ? -20.749 12.300 14.585 1.00 85.81 177 ALA A N 1
ATOM 1438 C CA . ALA A 1 177 ? -20.195 11.465 15.641 1.00 85.81 177 ALA A CA 1
ATOM 1439 C C . ALA A 1 177 ? -20.178 12.207 16.986 1.00 85.81 177 ALA A C 1
ATOM 1441 O O . ALA A 1 177 ? -19.603 13.292 17.098 1.00 85.81 177 ALA A O 1
ATOM 1442 N N . GLY A 1 178 ? -20.755 11.596 18.018 1.00 86.56 178 GLY A N 1
ATOM 1443 C CA . GLY A 1 178 ? -20.714 12.067 19.402 1.00 86.56 178 GLY A CA 1
ATOM 1444 C C . GLY A 1 178 ? -19.690 11.294 20.244 1.00 86.56 178 GLY A C 1
ATOM 1445 O O . GLY A 1 178 ? -19.430 10.122 19.965 1.00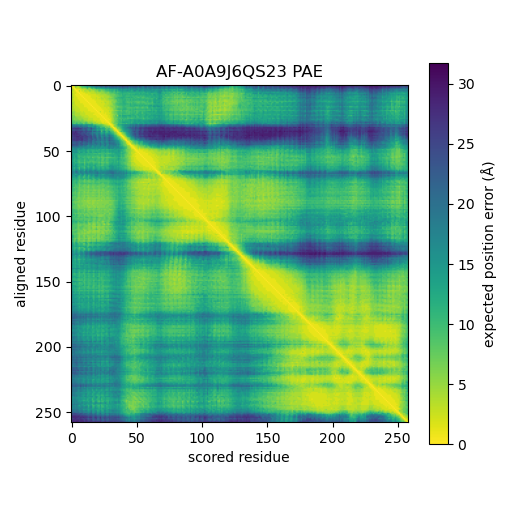 86.56 178 GLY A O 1
ATOM 1446 N N . PRO A 1 179 ? -19.068 11.902 21.268 1.00 87.56 179 PRO A N 1
ATOM 1447 C CA . PRO A 1 179 ? -18.265 11.152 22.231 1.00 87.56 179 PRO A CA 1
ATOM 1448 C C . PRO A 1 179 ? -19.148 10.184 23.034 1.00 87.56 179 PRO A C 1
ATOM 1450 O O . PRO A 1 179 ? -20.302 10.484 23.326 1.00 87.56 179 PRO A O 1
ATOM 1453 N N . ILE A 1 180 ? -18.603 9.025 23.410 1.00 88.75 180 ILE A N 1
ATOM 1454 C CA . ILE A 1 180 ? -19.285 8.116 24.343 1.00 88.75 180 ILE A CA 1
ATOM 1455 C C . ILE A 1 180 ? -19.019 8.589 25.772 1.00 88.75 180 ILE A C 1
ATOM 1457 O O . ILE A 1 180 ? -17.863 8.704 26.172 1.00 88.75 180 ILE A O 1
ATOM 1461 N N . GLU A 1 181 ? -20.082 8.840 26.537 1.00 86.56 181 GLU A N 1
ATOM 1462 C CA . GLU A 1 181 ? -19.997 9.305 27.930 1.00 86.56 181 GLU A CA 1
ATOM 1463 C C . GLU A 1 181 ? -20.161 8.179 28.969 1.00 86.56 181 GLU A C 1
ATOM 1465 O O . GLU A 1 181 ? -19.809 8.368 30.136 1.00 86.56 181 GLU A O 1
ATOM 1470 N N . ASP A 1 182 ? -20.661 6.995 28.578 1.00 88.44 182 ASP A N 1
ATOM 1471 C CA . ASP A 1 182 ? -20.809 5.861 29.506 1.00 88.44 182 ASP A CA 1
ATOM 1472 C C . ASP A 1 182 ? -19.427 5.370 29.966 1.00 88.44 182 ASP A C 1
ATOM 1474 O O . ASP A 1 182 ? -18.662 4.755 29.214 1.00 88.44 182 ASP A O 1
ATOM 1478 N N . LYS A 1 183 ? -19.131 5.628 31.244 1.00 89.12 183 LYS A N 1
ATOM 1479 C CA . LYS A 1 183 ? -17.867 5.270 31.893 1.00 89.12 183 LYS A CA 1
ATOM 1480 C C . LYS A 1 183 ? -17.551 3.782 31.793 1.00 89.12 183 LYS A C 1
ATOM 1482 O O . LYS A 1 183 ? -16.393 3.443 31.597 1.00 89.12 183 LYS A O 1
ATOM 1487 N N . ARG A 1 184 ? -18.554 2.901 31.852 1.00 90.50 184 ARG A N 1
ATOM 1488 C CA . ARG A 1 184 ? -18.338 1.445 31.794 1.00 90.50 184 ARG A CA 1
ATOM 1489 C C . ARG A 1 184 ? -17.794 1.019 30.434 1.00 90.50 184 ARG A C 1
ATOM 1491 O O . ARG A 1 184 ? -16.912 0.171 30.356 1.00 90.50 184 ARG A O 1
ATOM 1498 N N . ILE A 1 185 ? -18.292 1.639 29.362 1.00 90.50 185 ILE A N 1
ATOM 1499 C CA . ILE A 1 185 ? -17.841 1.374 27.990 1.00 90.50 185 ILE A CA 1
ATOM 1500 C C . ILE A 1 185 ? -16.410 1.891 27.798 1.00 90.50 185 ILE A C 1
ATOM 1502 O O . ILE A 1 185 ? -15.572 1.196 27.224 1.00 90.50 185 ILE A O 1
ATOM 1506 N N . LEU A 1 186 ? -16.113 3.089 28.312 1.00 90.94 186 LEU A N 1
ATOM 1507 C CA . LEU A 1 186 ? -14.768 3.670 28.267 1.00 90.94 186 LEU A CA 1
ATOM 1508 C C . LEU A 1 186 ? -13.751 2.856 29.084 1.00 90.94 186 LEU A C 1
ATOM 1510 O O . LEU A 1 186 ? -12.620 2.663 28.642 1.00 90.94 186 LEU A O 1
ATOM 1514 N N . GLU A 1 187 ? -14.146 2.355 30.253 1.00 92.19 187 GLU A N 1
ATOM 1515 C CA . GLU A 1 187 ? -13.313 1.492 31.094 1.00 92.19 187 GLU A CA 1
ATOM 1516 C C . GLU A 1 187 ? -13.000 0.165 30.398 1.00 92.19 187 GLU A C 1
ATOM 1518 O O . GLU A 1 187 ? -11.831 -0.220 30.343 1.00 92.19 187 GLU A O 1
ATOM 1523 N N . LEU A 1 188 ? -14.007 -0.478 29.794 1.00 91.94 188 LEU A N 1
ATOM 1524 C CA . LEU A 1 188 ? -13.831 -1.704 29.011 1.00 91.94 188 LEU A CA 1
ATOM 1525 C C . LEU A 1 188 ? -12.906 -1.480 27.802 1.00 91.94 188 LEU A C 1
ATOM 1527 O O . LEU A 1 188 ? -12.049 -2.312 27.508 1.00 91.94 188 LEU A O 1
ATOM 1531 N N . TRP A 1 189 ? -13.034 -0.340 27.119 1.00 91.19 189 TRP A N 1
ATOM 1532 C CA . TRP A 1 189 ? -12.143 0.035 26.019 1.00 91.19 189 TRP A CA 1
ATOM 1533 C C . TRP A 1 189 ? -10.682 0.164 26.471 1.00 91.19 189 TRP A C 1
ATOM 1535 O O . TRP A 1 189 ? -9.773 -0.368 25.829 1.00 91.19 189 TRP A O 1
ATOM 1545 N N . GLU A 1 190 ? -10.436 0.841 27.595 1.00 90.50 190 GLU A N 1
ATOM 1546 C CA . GLU A 1 190 ? -9.085 0.986 28.146 1.00 90.50 190 GLU A CA 1
ATOM 1547 C C . GLU A 1 190 ? -8.533 -0.314 28.750 1.00 90.50 190 GLU A C 1
ATOM 1549 O O . GLU A 1 190 ? -7.314 -0.497 28.791 1.00 90.50 190 GLU A O 1
ATOM 1554 N N . GLU A 1 191 ? -9.391 -1.217 29.225 1.00 91.31 191 GLU A N 1
ATOM 1555 C CA . GLU A 1 191 ? -9.012 -2.571 29.639 1.00 91.31 191 GLU A CA 1
ATOM 1556 C C . GLU A 1 191 ? -8.519 -3.391 28.439 1.00 91.31 191 GLU A C 1
ATOM 1558 O O . GLU A 1 191 ? -7.394 -3.895 28.462 1.00 91.31 191 GLU A O 1
ATOM 1563 N N . GLU A 1 192 ? -9.294 -3.450 27.354 1.00 90.25 192 GLU A N 1
ATOM 1564 C CA . GLU A 1 192 ? -8.913 -4.193 26.146 1.00 90.25 192 GLU A CA 1
ATOM 1565 C C . GLU A 1 192 ? -7.669 -3.586 25.469 1.00 90.25 192 GLU A C 1
ATOM 1567 O O . GLU A 1 192 ? -6.783 -4.319 25.023 1.00 90.25 192 GLU A O 1
ATOM 1572 N N . LYS A 1 193 ? -7.512 -2.252 25.475 1.00 89.00 193 LYS A N 1
ATOM 1573 C CA . LYS A 1 193 ? -6.268 -1.595 25.026 1.00 89.00 193 LYS A CA 1
ATOM 1574 C C . LYS A 1 193 ? -5.052 -2.023 25.843 1.00 89.00 193 LYS A C 1
ATOM 1576 O O . LYS A 1 193 ? -3.989 -2.275 25.271 1.00 89.00 193 LYS A O 1
ATOM 1581 N N . ARG A 1 194 ? -5.190 -2.097 27.171 1.00 87.62 194 ARG A N 1
ATOM 1582 C CA . ARG A 1 194 ? -4.120 -2.563 28.067 1.00 87.62 194 ARG A CA 1
ATOM 1583 C C . ARG A 1 194 ? -3.801 -4.035 27.833 1.00 87.62 194 ARG A C 1
ATOM 1585 O O . ARG A 1 194 ? -2.620 -4.382 27.819 1.00 87.62 194 ARG A O 1
ATOM 1592 N N . ALA A 1 195 ? -4.812 -4.864 27.578 1.00 86.75 195 ALA A N 1
ATOM 1593 C CA . ALA A 1 195 ? -4.639 -6.283 27.281 1.00 86.75 195 ALA A CA 1
ATOM 1594 C C . ALA A 1 195 ? -3.756 -6.512 26.041 1.00 86.75 195 ALA A C 1
ATOM 1596 O O . ALA A 1 195 ? -2.864 -7.356 26.078 1.00 86.75 195 ALA A O 1
ATOM 1597 N N . ILE A 1 196 ? -3.923 -5.702 24.988 1.00 82.56 196 ILE A N 1
ATOM 1598 C CA . ILE A 1 196 ? -3.082 -5.767 23.777 1.00 82.56 196 ILE A CA 1
ATOM 1599 C C . ILE A 1 196 ? -1.847 -4.846 23.816 1.00 82.56 196 ILE A C 1
ATOM 1601 O O . ILE A 1 196 ? -1.188 -4.650 22.796 1.00 82.56 196 ILE A O 1
ATOM 1605 N N . ARG A 1 197 ? -1.535 -4.252 24.979 1.00 83.06 197 ARG A N 1
ATOM 1606 C CA . ARG A 1 197 ? -0.407 -3.320 25.198 1.00 83.06 197 ARG A CA 1
ATOM 1607 C C . ARG A 1 197 ? -0.379 -2.130 24.225 1.00 83.06 197 ARG A C 1
ATOM 1609 O O . ARG A 1 197 ? 0.684 -1.599 23.905 1.00 83.06 197 ARG A O 1
ATOM 1616 N N . TYR A 1 198 ? -1.546 -1.668 23.776 1.00 81.31 198 TYR A N 1
ATOM 1617 C CA . TYR A 1 198 ? -1.648 -0.551 22.840 1.00 81.31 198 TYR A CA 1
ATOM 1618 C C . TYR A 1 198 ? -1.670 0.797 23.568 1.00 81.31 198 TYR A C 1
ATOM 1620 O O . TYR A 1 198 ? -2.656 1.172 24.201 1.00 81.31 198 TYR A O 1
ATOM 1628 N N . SER A 1 199 ? -0.576 1.552 23.457 1.00 77.00 199 SER A N 1
ATOM 1629 C CA . SER A 1 199 ? -0.351 2.789 24.221 1.00 77.00 199 SER A CA 1
ATOM 1630 C C . SER A 1 199 ? -0.804 4.080 23.527 1.00 77.00 199 SER A C 1
ATOM 1632 O O . SER A 1 199 ? -0.778 5.148 24.139 1.00 77.00 199 SER A O 1
ATOM 1634 N N . LYS A 1 200 ? -1.217 4.025 22.254 1.00 81.44 200 LYS A N 1
ATOM 1635 C CA . LYS A 1 200 ? -1.639 5.227 21.513 1.00 81.44 200 LYS A CA 1
ATOM 1636 C C . LYS A 1 200 ? -3.071 5.619 21.881 1.00 81.44 200 LYS A C 1
ATOM 1638 O O . LYS A 1 200 ? -3.907 4.770 22.193 1.00 81.44 200 LYS A O 1
ATOM 1643 N N . SER A 1 201 ? -3.355 6.921 21.842 1.00 81.06 201 SER A N 1
ATOM 1644 C CA . SER A 1 201 ? -4.699 7.430 22.100 1.00 81.06 201 SER A CA 1
ATOM 1645 C C . SER A 1 201 ? -5.622 7.131 20.919 1.00 81.06 201 SER A C 1
ATOM 1647 O O . SER A 1 201 ? -5.345 7.511 19.787 1.00 81.06 201 SER A O 1
ATOM 1649 N N . VAL A 1 202 ? -6.740 6.464 21.196 1.00 83.88 202 VAL A N 1
ATOM 1650 C CA . VAL A 1 202 ? -7.805 6.214 20.220 1.00 83.88 202 VAL A CA 1
ATOM 1651 C C . VAL A 1 202 ? -9.085 6.782 20.801 1.00 83.88 202 VAL A C 1
ATOM 1653 O O . VAL A 1 202 ? -9.473 6.405 21.905 1.00 83.88 202 VAL A O 1
ATOM 1656 N N . ARG A 1 203 ? -9.713 7.721 20.088 1.00 86.44 203 ARG A N 1
ATOM 1657 C CA . ARG A 1 203 ? -10.985 8.301 20.533 1.00 86.44 203 ARG A CA 1
ATOM 1658 C C . ARG A 1 203 ? -12.117 7.329 20.237 1.00 86.44 203 ARG A C 1
ATOM 1660 O O . ARG A 1 203 ? -12.272 6.933 19.087 1.00 86.44 203 ARG A O 1
ATOM 1667 N N . LEU A 1 204 ? -12.914 6.997 21.244 1.00 89.06 204 LEU A N 1
ATOM 1668 C CA . LEU A 1 204 ? -14.130 6.215 21.070 1.00 89.06 204 LEU A CA 1
ATOM 1669 C C . LEU A 1 204 ? -15.320 7.166 20.899 1.00 89.06 204 LEU A C 1
ATOM 1671 O O . LEU A 1 204 ? -15.543 8.045 21.733 1.00 89.06 204 LEU A O 1
ATOM 1675 N N . MET A 1 205 ? -16.046 7.028 19.796 1.00 89.44 205 MET A N 1
ATOM 1676 C CA . MET A 1 205 ? -17.194 7.868 19.459 1.00 89.44 205 MET A CA 1
ATOM 1677 C C . MET A 1 205 ? -18.344 6.990 18.955 1.00 89.44 205 MET A C 1
ATOM 1679 O O . MET A 1 205 ? -18.129 5.863 18.516 1.00 89.44 205 MET A O 1
ATOM 1683 N N . THR A 1 206 ? -19.565 7.503 19.017 1.00 89.44 206 THR A N 1
ATOM 1684 C CA . THR A 1 206 ? -20.773 6.866 18.486 1.00 89.44 206 THR A CA 1
ATOM 1685 C C . THR A 1 206 ? -21.318 7.677 17.319 1.00 89.44 206 THR A C 1
ATOM 1687 O O . THR A 1 206 ? -21.145 8.893 17.294 1.00 89.44 206 THR A O 1
ATOM 1690 N N . SER A 1 207 ? -21.940 7.033 16.336 1.00 87.06 207 SER A N 1
ATOM 1691 C CA . SER A 1 207 ? -22.597 7.721 15.222 1.00 87.06 207 SER A CA 1
ATOM 1692 C C . SER A 1 207 ? -23.793 6.921 14.709 1.00 87.06 207 SER A C 1
ATOM 1694 O O . SER A 1 207 ? -23.712 5.702 14.549 1.00 87.06 207 SER A O 1
ATOM 1696 N N . ALA A 1 208 ? -24.891 7.616 14.409 1.00 83.38 208 ALA A N 1
ATOM 1697 C CA . ALA A 1 208 ? -26.071 7.038 13.765 1.00 83.38 208 ALA A CA 1
ATOM 1698 C C . ALA A 1 208 ? -25.854 6.699 12.274 1.00 83.38 208 ALA A C 1
ATOM 1700 O O . ALA A 1 208 ? -26.570 5.865 11.723 1.00 83.38 208 ALA A O 1
ATOM 1701 N N . ASP A 1 209 ? -24.854 7.308 11.626 1.00 80.75 209 ASP A N 1
ATOM 1702 C CA . ASP A 1 209 ? -24.620 7.194 10.177 1.00 80.75 209 ASP A CA 1
ATOM 1703 C C . ASP A 1 209 ? -23.923 5.880 9.766 1.00 80.75 209 ASP A C 1
ATOM 1705 O O . ASP A 1 209 ? -23.711 5.628 8.578 1.00 80.75 209 ASP A O 1
ATOM 1709 N N . ILE A 1 210 ? -23.550 5.031 10.732 1.00 82.19 210 ILE A N 1
ATOM 1710 C CA . ILE A 1 210 ? -22.856 3.760 10.492 1.00 82.19 210 ILE A CA 1
ATOM 1711 C C . ILE A 1 210 ? -23.668 2.564 10.983 1.00 82.19 210 ILE A C 1
ATOM 1713 O O . ILE A 1 210 ? -24.346 2.609 12.004 1.00 82.19 210 ILE A O 1
ATOM 1717 N N . THR A 1 211 ? -23.559 1.444 10.271 1.00 80.31 211 THR A N 1
ATOM 1718 C CA . THR A 1 211 ? -24.235 0.184 10.625 1.00 80.31 211 THR A CA 1
ATOM 1719 C C . THR A 1 211 ? -23.304 -0.852 11.244 1.00 80.31 211 THR A C 1
ATOM 1721 O O . THR A 1 211 ? -23.784 -1.830 11.816 1.00 80.31 211 THR A O 1
ATOM 1724 N N . THR A 1 212 ? -21.990 -0.650 11.130 1.00 83.06 212 THR A N 1
ATOM 1725 C CA . THR A 1 212 ? -20.941 -1.541 11.638 1.00 83.06 212 THR A CA 1
ATOM 1726 C C . THR A 1 212 ? -19.861 -0.734 12.359 1.00 83.06 212 THR A C 1
ATOM 1728 O O . THR A 1 212 ? -19.537 0.357 11.883 1.00 83.06 212 THR A O 1
ATOM 1731 N N . PRO A 1 213 ? -19.275 -1.255 13.453 1.00 83.94 213 PRO A N 1
ATOM 1732 C CA . PRO A 1 213 ? -18.105 -0.656 14.088 1.00 83.94 213 PRO A CA 1
ATOM 1733 C C . PRO A 1 213 ? -16.981 -0.403 13.081 1.00 83.94 213 PRO A C 1
ATOM 1735 O O . PRO A 1 213 ? -16.738 -1.227 12.197 1.00 83.94 213 PRO A O 1
ATOM 1738 N N . LEU A 1 214 ? -16.322 0.749 13.194 1.00 85.94 214 LEU A N 1
ATOM 1739 C CA . LEU A 1 214 ? -15.255 1.134 12.276 1.00 85.94 214 LEU A CA 1
ATOM 1740 C C . LEU A 1 214 ? -14.167 1.925 12.993 1.00 85.94 214 LEU A C 1
ATOM 1742 O O . LEU A 1 214 ? -14.414 3.003 13.532 1.00 85.94 214 LEU A O 1
ATOM 1746 N N . SER A 1 215 ? -12.934 1.445 12.899 1.00 84.38 215 SER A N 1
ATOM 1747 C CA . SER A 1 215 ? -11.749 2.208 13.281 1.00 84.38 215 SER A CA 1
ATOM 1748 C C . SER A 1 215 ? -11.132 2.934 12.089 1.00 84.38 215 SER A C 1
ATOM 1750 O O . SER A 1 215 ? -11.001 2.388 10.995 1.00 84.38 215 SER A O 1
ATOM 1752 N N . MET A 1 216 ? -10.740 4.188 12.304 1.00 79.38 216 MET A N 1
ATOM 1753 C CA . MET A 1 216 ? -10.314 5.101 11.253 1.00 79.38 216 MET A CA 1
ATOM 1754 C C . MET A 1 216 ? -9.259 6.101 11.768 1.00 79.38 216 MET A C 1
ATOM 1756 O O . MET A 1 216 ? -9.466 6.805 12.750 1.00 79.38 216 MET A O 1
ATOM 1760 N N . GLY A 1 217 ? -8.113 6.210 11.089 1.00 72.38 217 GLY A N 1
ATOM 1761 C CA . GLY A 1 217 ? -7.122 7.274 11.283 1.00 72.38 217 GLY A CA 1
ATOM 1762 C C . GLY A 1 217 ? -5.724 6.871 10.813 1.00 72.38 217 GLY A C 1
ATOM 1763 O O . GLY A 1 217 ? -5.280 5.756 11.065 1.00 72.38 217 GLY A O 1
ATOM 1764 N N . MET A 1 218 ? -5.022 7.788 10.143 1.00 64.81 218 MET A N 1
ATOM 1765 C CA . MET A 1 218 ? -3.679 7.534 9.594 1.00 64.81 218 MET A CA 1
ATOM 1766 C C . MET A 1 218 ? -2.548 7.781 10.604 1.00 64.81 218 MET A C 1
ATOM 1768 O O . MET A 1 218 ? -1.454 7.246 10.460 1.00 64.81 218 MET A O 1
ATOM 1772 N N . PHE A 1 219 ? -2.801 8.589 11.637 1.00 67.31 219 PHE A N 1
ATOM 1773 C CA . PHE A 1 219 ? -1.816 8.964 12.651 1.00 67.31 219 PHE A CA 1
ATOM 1774 C C . PHE A 1 219 ? -2.348 8.649 14.041 1.00 67.31 219 PHE A C 1
ATOM 1776 O O . PHE A 1 219 ? -3.553 8.710 14.268 1.00 67.31 219 PHE A O 1
ATOM 1783 N N . ALA A 1 220 ? -1.446 8.422 15.000 1.00 68.44 220 ALA A N 1
ATOM 1784 C CA . ALA A 1 220 ? -1.808 8.131 16.390 1.00 68.44 220 ALA A CA 1
ATOM 1785 C C . ALA A 1 220 ? -2.823 9.142 16.958 1.00 68.44 220 ALA A C 1
ATOM 1787 O O . ALA A 1 220 ? -3.819 8.763 17.547 1.00 68.44 220 ALA A O 1
ATOM 1788 N N . LYS A 1 221 ? -2.631 10.442 16.698 1.00 70.69 221 LYS A N 1
ATOM 1789 C CA . LYS A 1 221 ? -3.517 11.507 17.204 1.00 70.69 221 LYS A CA 1
ATOM 1790 C C . LYS A 1 221 ? -4.862 11.607 16.466 1.00 70.69 221 LYS A C 1
ATOM 1792 O O . LYS A 1 221 ? -5.788 12.265 16.946 1.00 70.69 221 LYS A O 1
ATOM 1797 N N . SER A 1 222 ? -4.971 11.016 15.277 1.00 75.31 222 SER A N 1
ATOM 1798 C CA . SER A 1 222 ? -6.160 11.103 14.424 1.00 75.31 222 SER A CA 1
ATOM 1799 C C . SER A 1 222 ? -7.016 9.837 14.426 1.00 75.31 222 SER A C 1
ATOM 1801 O O . SER A 1 222 ? -8.048 9.851 13.752 1.00 75.31 222 SER A O 1
ATOM 1803 N N . GLN A 1 223 ? -6.624 8.809 15.191 1.00 83.31 223 GLN A N 1
ATOM 1804 C CA . GLN A 1 223 ? -7.360 7.556 15.347 1.00 83.31 223 GLN A CA 1
ATOM 1805 C C . GLN A 1 223 ? -8.662 7.739 16.129 1.00 83.31 223 GLN A C 1
ATOM 1807 O O . GLN A 1 223 ? -8.691 8.303 17.227 1.00 83.31 223 GLN A O 1
ATOM 1812 N N . VAL A 1 224 ? -9.741 7.251 15.526 1.00 85.75 224 VAL A N 1
ATOM 1813 C CA . VAL A 1 224 ? -11.101 7.246 16.056 1.00 85.75 224 VAL A CA 1
ATOM 1814 C C . VAL A 1 224 ? -11.704 5.869 15.802 1.00 85.75 224 VAL A C 1
ATOM 1816 O O . VAL A 1 224 ? -11.591 5.360 14.690 1.00 85.75 224 VAL A O 1
ATOM 1819 N N . THR A 1 225 ? -12.358 5.292 16.802 1.00 89.00 225 THR A N 1
ATOM 1820 C CA . THR A 1 225 ? -13.220 4.117 16.656 1.00 89.00 225 THR A CA 1
ATOM 1821 C C . THR A 1 225 ? -14.660 4.580 16.798 1.00 89.00 225 THR A C 1
ATOM 1823 O O . THR A 1 225 ? -15.023 5.182 17.808 1.00 89.00 225 THR A O 1
ATOM 1826 N N . LEU A 1 226 ? -15.451 4.349 15.754 1.00 88.25 226 LEU A N 1
ATOM 1827 C CA . LEU A 1 226 ? -16.868 4.670 15.694 1.00 88.25 226 LEU A CA 1
ATOM 1828 C C . LEU A 1 226 ? -17.694 3.422 16.001 1.00 88.25 226 LEU A C 1
ATOM 1830 O O . LEU A 1 226 ? -17.489 2.370 15.392 1.00 88.25 226 LEU A O 1
ATOM 1834 N N . LEU A 1 227 ? -18.652 3.563 16.910 1.00 90.50 227 LEU A N 1
ATOM 1835 C CA . LEU A 1 227 ? -19.690 2.577 17.180 1.00 90.50 227 LEU A CA 1
ATOM 1836 C C . LEU A 1 227 ? -21.038 3.037 16.599 1.00 90.50 227 LEU A C 1
ATOM 1838 O O . LEU A 1 227 ? -21.371 4.216 16.713 1.00 90.50 227 LEU A O 1
ATOM 1842 N N . PRO A 1 228 ? -21.828 2.136 15.992 1.00 88.12 228 PRO A N 1
ATOM 1843 C CA . PRO A 1 228 ? -23.220 2.422 15.660 1.00 88.12 228 PRO A CA 1
ATOM 1844 C C . PRO A 1 228 ? -24.041 2.710 16.914 1.00 88.12 228 PRO A C 1
ATOM 1846 O O . PRO A 1 228 ? -23.887 1.998 17.909 1.00 88.12 228 PRO A O 1
ATOM 1849 N N . GLU A 1 229 ? -24.967 3.665 16.839 1.00 85.25 229 GLU A N 1
ATOM 1850 C CA . GLU A 1 229 ? -25.938 3.944 17.907 1.00 85.25 229 GLU A CA 1
ATOM 1851 C C . GLU A 1 229 ? -26.936 2.790 18.069 1.00 85.25 229 GLU A C 1
ATOM 1853 O O . GLU A 1 229 ? -27.988 2.737 17.431 1.00 85.25 229 GLU A O 1
ATOM 1858 N N . ARG A 1 230 ? -26.569 1.812 18.899 1.00 85.00 230 ARG A N 1
ATOM 1859 C CA . ARG A 1 230 ? -27.363 0.620 19.212 1.00 85.00 230 ARG A CA 1
ATOM 1860 C C . ARG A 1 230 ? -27.118 0.198 20.655 1.00 85.00 230 ARG A C 1
ATOM 1862 O O . ARG A 1 230 ? -26.089 0.525 21.243 1.00 85.00 230 ARG A O 1
ATOM 1869 N N . PHE A 1 231 ? -28.058 -0.556 21.212 1.00 83.88 231 PHE A N 1
ATOM 1870 C CA . PHE A 1 231 ? -27.854 -1.212 22.497 1.00 83.88 231 PHE A CA 1
ATOM 1871 C C . PHE A 1 231 ? -26.943 -2.424 22.308 1.00 83.88 231 PHE 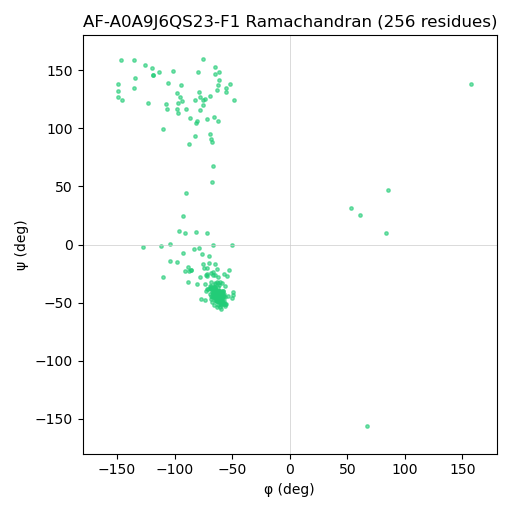A C 1
ATOM 1873 O O . PHE A 1 231 ? -27.253 -3.304 21.509 1.00 83.88 231 PHE A O 1
ATOM 1880 N N . TYR A 1 232 ? -25.841 -2.456 23.053 1.00 86.75 232 TYR A N 1
ATOM 1881 C CA . TYR A 1 232 ? -24.921 -3.587 23.103 1.00 86.75 232 TYR A CA 1
ATOM 1882 C C . TYR A 1 232 ? -24.857 -4.140 24.519 1.00 86.75 232 TYR A C 1
ATOM 1884 O O . TYR A 1 232 ? -24.892 -3.393 25.501 1.00 86.75 232 TYR A O 1
ATOM 1892 N N . THR A 1 233 ? -24.699 -5.451 24.622 1.00 90.75 233 THR A N 1
ATOM 1893 C CA . THR A 1 233 ? -24.274 -6.086 25.868 1.00 90.75 233 THR A CA 1
ATOM 1894 C C . THR A 1 233 ? -22.772 -5.870 26.096 1.00 90.75 233 THR A C 1
ATOM 1896 O O . THR A 1 233 ? -22.013 -5.578 25.167 1.00 90.75 233 THR A O 1
ATOM 1899 N N . MET A 1 234 ? -22.310 -6.016 27.342 1.00 89.88 234 MET A N 1
ATOM 1900 C CA . MET A 1 234 ? -20.884 -5.842 27.664 1.00 89.88 234 MET A CA 1
ATOM 1901 C C . MET A 1 234 ? -19.994 -6.898 26.996 1.00 89.88 234 MET A C 1
ATOM 1903 O O . MET A 1 234 ? -18.874 -6.587 26.591 1.00 89.88 234 MET A O 1
ATOM 1907 N N . ASP A 1 235 ? -20.492 -8.122 26.822 1.00 89.56 235 ASP A N 1
ATOM 1908 C CA . ASP A 1 235 ? -19.743 -9.186 26.149 1.00 89.56 235 ASP A CA 1
ATOM 1909 C C . ASP A 1 235 ? -19.621 -8.935 24.638 1.00 89.56 235 ASP A C 1
ATOM 1911 O O . ASP A 1 235 ? -18.548 -9.134 24.064 1.00 89.56 235 ASP A O 1
ATOM 1915 N N . GLU A 1 236 ? -20.672 -8.415 23.996 1.00 89.94 236 GLU A N 1
ATOM 1916 C CA . GLU A 1 236 ? -20.614 -7.992 22.591 1.00 89.94 236 GLU A CA 1
ATOM 1917 C C . GLU A 1 236 ? -19.630 -6.839 22.388 1.00 89.94 236 GLU A C 1
ATOM 1919 O O . GLU A 1 236 ? -18.809 -6.887 21.471 1.00 89.94 236 GLU A O 1
ATOM 1924 N N . LEU A 1 237 ? -19.657 -5.826 23.265 1.00 91.12 237 LEU A N 1
ATOM 1925 C CA . LEU A 1 237 ? -18.700 -4.717 23.216 1.00 91.12 237 LEU A CA 1
ATOM 1926 C C . LEU A 1 237 ? -17.266 -5.211 23.358 1.00 91.12 237 LEU A C 1
ATOM 1928 O O . LEU A 1 237 ? -16.400 -4.781 22.599 1.00 91.12 237 LEU A O 1
ATOM 1932 N N . ARG A 1 238 ? -17.013 -6.150 24.274 1.00 91.06 238 ARG A N 1
ATOM 1933 C CA . ARG A 1 238 ? -15.684 -6.738 24.460 1.00 91.06 238 ARG A CA 1
ATOM 1934 C C . ARG A 1 238 ? -15.181 -7.398 23.174 1.00 91.06 238 ARG A C 1
ATOM 1936 O O . ARG A 1 238 ? -14.037 -7.176 22.776 1.00 91.06 238 ARG A O 1
ATOM 1943 N N . LEU A 1 239 ? -16.034 -8.170 22.498 1.00 89.38 239 LEU A N 1
ATOM 1944 C CA . LEU A 1 239 ? -15.693 -8.811 21.225 1.00 89.38 239 LEU A CA 1
ATOM 1945 C C . LEU A 1 239 ? -15.425 -7.785 20.115 1.00 89.38 239 LEU A C 1
ATOM 1947 O O . LEU A 1 239 ? -14.416 -7.895 19.414 1.00 89.38 239 LEU A O 1
ATOM 1951 N N . ILE A 1 240 ? -16.289 -6.774 19.985 1.00 89.75 240 ILE A N 1
ATOM 1952 C CA . ILE A 1 240 ? -16.135 -5.689 19.005 1.00 89.75 240 ILE A CA 1
ATOM 1953 C C . ILE A 1 240 ? -14.824 -4.936 19.246 1.00 89.75 240 ILE A C 1
ATOM 1955 O O . ILE A 1 240 ? -14.044 -4.737 18.316 1.00 89.75 240 ILE A O 1
ATOM 1959 N N . PHE A 1 241 ? -14.546 -4.552 20.492 1.00 91.62 241 PHE A N 1
ATOM 1960 C CA . PHE A 1 241 ? -13.344 -3.806 20.851 1.00 91.62 241 PHE A CA 1
ATOM 1961 C C . PHE A 1 241 ? -12.083 -4.590 20.569 1.00 91.62 241 PHE A C 1
ATOM 1963 O O . PHE A 1 241 ? -11.178 -4.058 19.937 1.00 91.62 241 PHE A O 1
ATOM 1970 N N . ARG A 1 242 ? -12.036 -5.866 20.948 1.00 88.00 242 ARG A N 1
ATOM 1971 C CA . ARG A 1 242 ? -10.884 -6.717 20.654 1.00 88.00 242 ARG A CA 1
ATOM 1972 C C . ARG A 1 242 ? -10.637 -6.852 19.152 1.00 88.00 242 ARG A C 1
ATOM 1974 O O . ARG A 1 242 ? -9.489 -6.785 18.714 1.00 88.00 242 ARG A O 1
ATOM 1981 N N . HIS A 1 243 ? -11.700 -7.005 18.362 1.00 87.50 243 HIS A N 1
ATOM 1982 C CA . HIS A 1 243 ? -11.605 -7.078 16.904 1.00 87.50 243 HIS A CA 1
ATOM 1983 C C . HIS A 1 243 ? -11.043 -5.780 16.305 1.00 87.50 243 HIS A C 1
ATOM 1985 O O . HIS A 1 243 ? -10.054 -5.803 15.572 1.00 87.50 243 HIS A O 1
ATOM 1991 N N . GLU A 1 244 ? -11.635 -4.641 16.660 1.00 87.12 244 GLU A N 1
ATOM 1992 C CA . GLU A 1 244 ? -11.234 -3.320 16.170 1.00 87.12 244 GLU A CA 1
ATOM 1993 C C . GLU A 1 244 ? -9.824 -2.921 16.628 1.00 87.12 244 GLU A C 1
ATOM 1995 O O . GLU A 1 244 ? -9.026 -2.411 15.840 1.00 87.12 244 GLU A O 1
ATOM 2000 N N . LEU A 1 245 ? -9.469 -3.212 17.879 1.00 86.81 245 LEU A N 1
ATOM 2001 C CA . LEU A 1 245 ? -8.142 -2.945 18.428 1.00 86.81 245 LEU A CA 1
ATOM 2002 C C . LEU A 1 245 ? -7.053 -3.775 17.749 1.00 86.81 245 LEU A C 1
ATOM 2004 O O . LEU A 1 245 ? -5.970 -3.247 17.495 1.00 86.81 245 LEU A O 1
ATOM 2008 N N . HIS A 1 246 ? -7.330 -5.027 17.375 1.00 83.44 246 HIS A N 1
ATOM 2009 C CA . HIS A 1 246 ? -6.389 -5.804 16.568 1.00 83.44 246 HIS A CA 1
ATOM 2010 C C . HIS A 1 246 ? -6.204 -5.222 15.161 1.00 83.44 246 HIS A C 1
ATOM 2012 O O . HIS A 1 246 ? -5.064 -5.154 14.695 1.00 83.44 246 HIS A O 1
ATOM 2018 N N . HIS A 1 247 ? -7.265 -4.732 14.506 1.00 80.00 247 HIS A N 1
ATOM 2019 C CA . HIS A 1 247 ? -7.132 -4.008 13.228 1.00 80.00 247 HIS A CA 1
ATOM 2020 C C . HIS A 1 247 ? -6.270 -2.749 13.374 1.00 80.00 247 HIS A C 1
ATOM 2022 O O . HIS A 1 247 ? -5.403 -2.471 12.541 1.00 80.00 247 HIS A O 1
ATOM 2028 N N . ILE A 1 248 ? -6.467 -2.000 14.463 1.00 79.38 248 ILE A N 1
ATOM 2029 C CA . ILE A 1 248 ? -5.675 -0.809 14.788 1.00 79.38 248 ILE A CA 1
ATOM 2030 C C . ILE A 1 248 ? -4.204 -1.165 15.037 1.00 79.38 248 ILE A C 1
ATOM 2032 O O . ILE A 1 248 ? -3.309 -0.485 14.522 1.00 79.38 248 ILE A O 1
ATOM 2036 N N . GLN A 1 249 ? -3.945 -2.213 15.823 1.00 78.69 249 GLN A N 1
ATOM 2037 C CA . GLN A 1 249 ? -2.601 -2.673 16.161 1.00 78.69 249 GLN A CA 1
ATOM 2038 C C . GLN A 1 249 ? -1.840 -3.073 14.896 1.00 78.69 249 GLN A C 1
ATOM 2040 O O . GLN A 1 249 ? -0.737 -2.578 14.676 1.00 78.69 249 GLN A O 1
ATOM 2045 N N . ARG A 1 250 ? -2.468 -3.871 14.022 1.00 72.31 250 ARG A N 1
ATOM 2046 C CA . ARG A 1 250 ? -1.892 -4.347 12.752 1.00 72.31 250 ARG A CA 1
ATOM 2047 C C . ARG A 1 250 ? -1.723 -3.261 11.689 1.00 72.31 250 ARG A C 1
ATOM 2049 O O . ARG A 1 250 ? -1.019 -3.480 10.710 1.00 72.31 250 ARG A O 1
ATOM 2056 N N . ARG A 1 251 ? -2.287 -2.066 11.909 1.00 68.06 251 ARG A N 1
ATOM 2057 C CA . ARG A 1 251 ? -2.335 -0.949 10.946 1.00 68.06 251 ARG A CA 1
ATOM 2058 C C . ARG A 1 251 ? -3.089 -1.292 9.656 1.00 68.06 251 ARG A C 1
ATOM 2060 O O . ARG A 1 251 ? -2.926 -0.600 8.652 1.00 68.06 251 ARG A O 1
ATOM 2067 N N . ASP A 1 252 ? -4.015 -2.244 9.730 1.00 62.81 252 ASP A N 1
ATOM 2068 C CA . ASP A 1 252 ? -4.929 -2.623 8.640 1.00 62.81 252 ASP A CA 1
ATOM 2069 C C . ASP A 1 252 ? -6.008 -1.550 8.380 1.00 62.81 252 ASP A C 1
ATOM 2071 O O . ASP A 1 252 ? -6.956 -1.743 7.622 1.00 62.81 252 ASP A O 1
ATOM 2075 N N . LEU A 1 253 ? -5.860 -0.379 9.003 1.00 61.00 253 LEU A N 1
ATOM 2076 C CA . LEU A 1 253 ? -6.692 0.797 8.789 1.00 61.00 253 LEU A CA 1
ATOM 2077 C C . LEU A 1 253 ? -6.401 1.462 7.440 1.00 61.00 253 LEU A C 1
ATOM 2079 O O . LEU A 1 253 ? -7.271 2.139 6.914 1.00 61.00 253 LEU A O 1
ATOM 2083 N N . ILE A 1 254 ? -5.189 1.295 6.894 1.00 50.25 254 ILE A N 1
ATOM 2084 C CA . ILE A 1 254 ? -4.732 2.002 5.688 1.00 50.25 254 ILE A CA 1
ATOM 2085 C C . ILE A 1 254 ? -5.569 1.629 4.448 1.00 50.25 254 ILE A C 1
ATOM 2087 O O . ILE A 1 254 ? -6.016 2.557 3.783 1.00 50.25 254 ILE A O 1
ATOM 2091 N N . PRO A 1 255 ? -5.876 0.348 4.149 1.00 47.59 255 PRO A N 1
ATOM 2092 C CA . PRO A 1 255 ? -6.651 -0.015 2.960 1.00 47.59 255 PRO A CA 1
ATOM 2093 C C . PRO A 1 255 ? -8.159 0.245 3.072 1.00 47.59 255 PRO A C 1
ATOM 2095 O O . PRO A 1 255 ? -8.852 0.080 2.084 1.00 47.59 255 PRO A O 1
ATOM 2098 N N . LYS A 1 256 ? -8.696 0.618 4.245 1.00 45.53 256 LYS A N 1
ATOM 2099 C CA . LYS A 1 256 ? -10.133 0.942 4.398 1.00 45.53 256 LYS A CA 1
ATOM 2100 C C . LYS A 1 256 ? -10.476 2.387 3.999 1.00 45.53 256 LYS A C 1
ATOM 2102 O O . LYS A 1 256 ? -11.641 2.769 4.050 1.00 45.53 256 LYS A O 1
ATOM 2107 N N . PHE A 1 257 ? -9.474 3.197 3.655 1.00 44.97 257 PHE A N 1
ATOM 2108 C CA . PHE A 1 257 ? -9.628 4.595 3.231 1.00 44.97 257 PHE A CA 1
ATOM 2109 C C . PHE A 1 257 ? -9.287 4.851 1.761 1.00 44.97 257 PHE A C 1
ATOM 2111 O O . PHE A 1 257 ? -9.369 6.004 1.336 1.00 44.97 257 PHE A O 1
ATOM 2118 N N . PHE A 1 258 ? -8.866 3.810 1.045 1.00 36.84 258 PHE A N 1
ATOM 2119 C CA . PHE A 1 258 ? -8.605 3.810 -0.390 1.00 36.84 258 PHE A CA 1
ATOM 2120 C C . PHE A 1 258 ? -9.562 2.834 -1.069 1.00 36.84 258 PHE A C 1
ATOM 2122 O O . PHE A 1 258 ? -10.072 1.935 -0.359 1.00 36.84 258 PHE A O 1
#

Secondary structure (DSSP, 8-state):
--HHHHHHHHHHHHHHHHHHHHHHHHHHHTT--PPPTT--S-----S-TTHHHHHHHHHHHHHHHHHHHHHHHHHHHHHHHHHHHHHHHHHHHHHHHHHHHHHS-HHHHHHHHHHHHHHHS-HHHHH------SS-----HHHHHHHHHHHHHHHHHHHHHHHHHHHHHHHHHHHTEEEP--HHHHHHHHHHHHHTT--S--EEEEETT-SS-EEE-SSGGG-EEEEESS---HHHHHHHHHHHHHHHHHTTTGGG--

Radius of gyration: 24.55 Å; Cα contacts (8 Å, |Δi|>4): 164; chains: 1; bounding box: 62×44×63 Å

Sequence (258 aa):
MTMMGLRIFWSVFLASMLAYGFRRSWRIEHGQTQKLIGDTDEAVVWITPLIFPMIVVIIFLADFILGGVGEIKQFMRLAVDIFISMSVYFFFLMILLPVLRRYFSARACATLWLLPVLLFYQPVTLADSAFVPLFTFYIPGNVLQVFGYIWMTFAAAIFTGEILFGLVFRRKLLKGAGPIEDKRILELWEEEKRAIRYSKSVRLMTSADITTPLSMGMFAKSQVTLLPERFYTMDELRLIFRHELHHIQRRDLIPKFF

Solvent-accessible surface area (backbone atoms only — not comparable to full-atom values): 14977 Å² total; per-residue (Å²): 129,56,73,66,56,53,46,52,51,50,52,50,51,53,50,50,53,50,52,49,53,48,54,51,53,54,41,45,77,71,71,49,89,67,82,55,92,78,73,54,97,65,80,46,69,81,75,52,83,63,54,59,63,50,51,52,51,51,50,52,51,50,36,42,75,77,53,37,76,64,40,47,52,52,51,51,49,53,51,50,53,50,51,54,53,50,51,54,50,52,53,52,46,62,71,42,44,72,60,46,58,74,80,42,54,74,65,67,58,52,51,60,75,46,45,60,59,61,64,64,68,32,70,56,63,73,72,42,88,78,71,78,68,95,69,84,81,88,73,58,68,67,58,53,49,53,50,48,51,54,51,49,52,53,50,49,51,50,55,49,48,41,53,48,48,37,50,51,52,51,50,56,57,56,71,60,41,43,78,67,78,58,60,69,60,53,49,52,49,55,49,51,31,55,74,72,68,55,84,66,65,63,46,61,28,32,19,74,92,43,90,59,72,45,63,46,53,95,44,61,91,56,26,33,36,38,34,38,77,67,94,71,55,73,68,57,48,51,54,51,49,53,54,47,49,49,38,57,65,38,54,64,42,63,69,77,51,100

InterPro domains:
  IPR008756 Peptidase M56 [PF05569] (141-256)
  IPR052173 Beta-lactam antibiotic response regulator [PTHR34978] (145-254)